Protein AF-A0A7J9FKF0-F1 (afdb_monomer)

Sequence (179 aa):
RSLRDLILVHPDTKKKVDIFALSIYGLVIFPKALGYVDEAVTDLFDRLDKRITPVPAILAETFRSLSACRSSGEGRFIGCVQLLLVWFHSHFWKVDKVSYQVFSKNYSLLKELAATPRCDGVTVEKWMAILQNLKDEDVEWRAPWVVPNEILYRCGDFDWVPLLGIWGAVGYAPLLVLK

InterPro domains:
  IPR056647 Domain of unknown function DUF7745 [PF24924] (13-178)

Secondary structure (DSSP, 8-state):
--HHHHHHH-S-HHHHHHHHHHHHIIIIIS--BTTB--HHHHHHHHHHHTT--SHHHHHHHHHHHHHHHHHHSS----S-HHHHHHHHHHHHS---TT----SBTTB-HHHHHHHS--STT--HHHHHHHHHT--GGG---S-TT---------BTTBSSEEEE-SS-EEEE-GGGT--

pLDDT: mean 80.52, std 12.04, range [43.59, 94.12]

Organism: NCBI:txid34281

Foldseek 3Di:
DDLVVVLVPDPDPVVSVLSVVLCCQQVAFQDDDHPDRDVLSVVVSVCVVVVDDCVLQSVFLQVVQVVVCVVVVDDDRGGHPVVVLLQCCQFQPCDPLPDQAQDDPVDDSVVVCVVPPRVPPQDPVNVVVCVVPDDPVSTLLDRSNDDDDDDDQADVPGRWDWRDHSVGIDTDRVVVSVD

Mean predicted aligned error: 8.4 Å

Solvent-accessible surface area (backbone atoms only — not comparable to full-atom values): 10740 Å² total; per-residue (Å²): 132,57,71,67,58,62,42,68,70,47,90,52,69,66,59,29,51,51,54,52,49,50,45,44,45,12,61,45,53,54,38,79,48,94,96,40,67,53,70,61,50,53,54,53,52,61,40,40,80,73,70,49,75,61,62,50,28,53,51,18,39,44,51,51,25,51,50,47,30,65,74,58,76,62,70,74,79,50,45,31,63,67,60,51,50,54,48,49,50,64,29,56,48,87,65,73,87,85,68,68,62,54,84,41,99,90,52,53,70,70,57,50,59,71,67,42,84,63,72,86,80,64,49,72,68,56,50,50,53,50,65,72,70,61,51,74,91,55,44,48,65,52,61,83,44,61,78,86,70,95,73,87,45,54,45,91,94,37,69,36,37,82,24,61,24,83,92,48,70,35,78,41,53,47,66,77,42,73,106

Radius of gyration: 18.47 Å; Cα contacts (8 Å, |Δi|>4): 161; chains: 1; bounding box: 53×39×47 Å

Structure (mmCIF, N/CA/C/O backbone):
data_AF-A0A7J9FKF0-F1
#
_entry.id   AF-A0A7J9FKF0-F1
#
loop_
_atom_site.group_PDB
_atom_site.id
_atom_site.type_symbol
_atom_site.label_atom_id
_atom_site.label_alt_id
_atom_site.label_comp_id
_atom_site.label_asym_id
_atom_site.label_entity_id
_atom_site.label_seq_id
_atom_site.pdbx_PDB_ins_code
_atom_site.Cartn_x
_atom_site.Cartn_y
_atom_site.Cartn_z
_atom_site.occupancy
_atom_site.B_iso_or_equiv
_atom_site.auth_seq_id
_atom_site.auth_comp_id
_atom_site.auth_asym_id
_atom_site.auth_atom_id
_atom_site.pdbx_PDB_model_num
ATOM 1 N N . ARG A 1 1 ? 27.420 -4.214 -5.645 1.00 57.72 1 ARG A N 1
ATOM 2 C CA . ARG A 1 1 ? 27.161 -3.218 -6.716 1.00 57.72 1 ARG A CA 1
ATOM 3 C C . ARG A 1 1 ? 25.832 -2.558 -6.387 1.00 57.72 1 ARG A C 1
ATOM 5 O O . ARG A 1 1 ? 24.907 -3.305 -6.092 1.00 57.72 1 ARG A O 1
ATOM 12 N N . SER A 1 2 ? 25.736 -1.230 -6.315 1.00 74.19 2 SER A N 1
ATOM 13 C CA . SER A 1 2 ? 24.468 -0.601 -5.925 1.00 74.19 2 SER A CA 1
ATOM 14 C C . SER A 1 2 ? 23.470 -0.645 -7.090 1.00 74.19 2 SER A C 1
ATOM 16 O O . SER A 1 2 ? 23.873 -0.625 -8.254 1.00 74.19 2 SER A O 1
ATOM 18 N N . LEU A 1 3 ? 22.166 -0.699 -6.795 1.00 72.00 3 LEU A N 1
ATOM 19 C CA . LEU A 1 3 ? 21.098 -0.617 -7.803 1.00 72.00 3 LEU A CA 1
ATOM 20 C C . LEU A 1 3 ? 21.254 0.639 -8.682 1.00 72.00 3 LEU A C 1
ATOM 22 O O . LEU A 1 3 ? 21.038 0.606 -9.891 1.00 72.00 3 LEU A O 1
ATOM 26 N N . ARG A 1 4 ? 21.715 1.735 -8.069 1.00 76.00 4 ARG A N 1
ATOM 27 C CA . ARG A 1 4 ? 22.039 2.993 -8.744 1.00 76.00 4 ARG A CA 1
ATOM 28 C C . ARG A 1 4 ? 23.094 2.801 -9.836 1.00 76.00 4 ARG A C 1
ATOM 30 O O . ARG A 1 4 ? 22.915 3.323 -10.931 1.00 76.00 4 ARG A O 1
ATOM 37 N N . ASP A 1 5 ? 24.146 2.028 -9.571 1.00 78.38 5 ASP A N 1
ATOM 38 C CA . ASP A 1 5 ? 25.211 1.775 -10.552 1.00 78.38 5 ASP A CA 1
ATOM 39 C C . ASP A 1 5 ? 24.697 0.939 -11.732 1.00 78.38 5 ASP A C 1
ATOM 41 O O . ASP A 1 5 ? 25.044 1.206 -12.879 1.00 78.38 5 ASP A O 1
ATOM 45 N N . LEU A 1 6 ? 23.830 -0.044 -11.463 1.00 73.19 6 LEU A N 1
ATOM 46 C CA . LEU A 1 6 ? 23.198 -0.880 -12.491 1.00 73.19 6 LEU A CA 1
ATOM 47 C C . LEU A 1 6 ? 22.285 -0.067 -13.420 1.00 73.19 6 LEU A C 1
ATOM 49 O O . LEU A 1 6 ? 22.326 -0.254 -14.634 1.00 73.19 6 LEU A O 1
ATOM 53 N N . ILE A 1 7 ? 21.509 0.868 -12.864 1.00 80.81 7 ILE A N 1
ATOM 54 C CA . ILE A 1 7 ? 20.628 1.749 -13.643 1.00 80.81 7 ILE A CA 1
ATOM 55 C C . ILE A 1 7 ? 21.453 2.740 -14.475 1.00 80.81 7 ILE A C 1
ATOM 57 O O . ILE A 1 7 ? 21.182 2.939 -15.658 1.00 80.81 7 ILE A O 1
ATOM 61 N N . LEU A 1 8 ? 22.484 3.361 -13.895 1.00 80.50 8 LEU A N 1
ATOM 62 C CA . LEU A 1 8 ? 23.257 4.398 -14.587 1.00 80.50 8 LEU A CA 1
ATOM 63 C C . LEU A 1 8 ? 24.042 3.864 -15.792 1.00 80.50 8 LEU A C 1
ATOM 65 O O . LEU A 1 8 ? 24.133 4.568 -16.800 1.00 80.50 8 LEU A O 1
ATOM 69 N N . VAL A 1 9 ? 24.547 2.630 -15.707 1.00 83.31 9 VAL A N 1
ATOM 70 C CA . VAL A 1 9 ? 25.374 1.984 -16.743 1.00 83.31 9 VAL A CA 1
ATOM 71 C C . VAL A 1 9 ? 24.557 1.501 -17.950 1.00 83.31 9 VAL A C 1
ATOM 73 O O . VAL A 1 9 ? 25.125 1.237 -19.008 1.00 83.31 9 VAL A O 1
ATOM 76 N N . HIS A 1 10 ? 23.227 1.418 -17.846 1.00 83.50 10 HIS A N 1
ATOM 77 C CA . HIS A 1 10 ? 22.398 0.966 -18.963 1.00 83.50 10 HIS A CA 1
ATOM 78 C 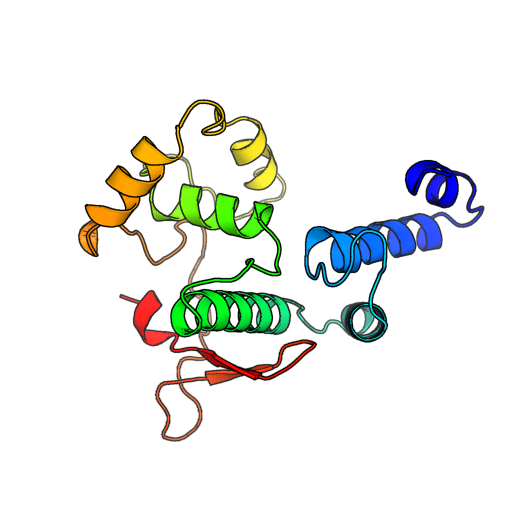C . HIS A 1 10 ? 22.476 1.961 -20.154 1.00 83.50 10 HIS A C 1
ATOM 80 O O . HIS A 1 10 ? 22.406 3.167 -19.940 1.00 83.50 10 HIS A O 1
ATOM 86 N N . PRO A 1 11 ? 22.626 1.534 -21.419 1.00 86.88 11 PRO A N 1
ATOM 87 C CA . PRO A 1 11 ? 22.724 2.476 -22.546 1.00 86.88 11 PRO A CA 1
ATOM 88 C C . PRO A 1 11 ? 21.369 3.090 -22.945 1.00 86.88 11 PRO A C 1
ATOM 90 O O . PRO A 1 11 ? 21.307 4.230 -23.390 1.00 86.88 11 PRO A O 1
ATOM 93 N N . ASP A 1 12 ? 20.275 2.351 -22.755 1.00 92.19 12 ASP A N 1
ATOM 94 C CA . ASP A 1 12 ? 18.908 2.766 -23.107 1.00 92.19 12 ASP A CA 1
ATOM 95 C C . ASP A 1 12 ? 18.210 3.469 -21.933 1.00 92.19 12 ASP A C 1
ATOM 97 O O . ASP A 1 12 ? 18.023 2.864 -20.874 1.00 92.19 12 ASP A O 1
ATOM 101 N N . THR A 1 13 ? 17.807 4.726 -22.138 1.00 89.75 13 THR A N 1
ATOM 102 C CA . THR A 1 13 ? 17.106 5.570 -21.158 1.00 89.75 13 THR A CA 1
ATOM 103 C C . THR A 1 13 ? 15.744 5.016 -20.744 1.00 89.75 13 THR A C 1
ATOM 105 O O . THR A 1 13 ? 15.396 5.126 -19.571 1.00 89.75 13 THR A O 1
ATOM 108 N N . LYS A 1 14 ? 14.980 4.397 -21.653 1.00 88.69 14 LYS A N 1
ATOM 109 C CA . LYS A 1 14 ? 13.677 3.805 -21.316 1.00 88.69 14 LYS A CA 1
ATOM 110 C C . LYS A 1 14 ? 13.870 2.656 -20.333 1.00 88.69 14 LYS A C 1
ATOM 112 O O . LYS A 1 14 ? 13.291 2.662 -19.253 1.00 88.69 14 LYS A O 1
ATOM 117 N N . LYS A 1 15 ? 14.800 1.751 -20.638 1.00 88.31 15 LYS A N 1
ATOM 118 C CA . LYS A 1 15 ? 15.135 0.628 -19.751 1.00 88.31 15 LYS A CA 1
ATOM 119 C C . LYS A 1 15 ? 15.649 1.083 -18.382 1.00 88.31 15 LYS A C 1
ATOM 121 O O . LYS A 1 15 ? 15.393 0.403 -17.394 1.00 88.31 15 LYS A O 1
ATOM 126 N N . LYS A 1 16 ? 16.315 2.243 -18.277 1.00 89.06 16 LYS A N 1
ATOM 127 C CA . LYS A 1 16 ? 16.659 2.830 -16.963 1.00 89.06 16 LYS A CA 1
ATOM 128 C C . LYS A 1 16 ? 15.422 3.133 -16.134 1.00 89.06 16 LYS A C 1
ATOM 130 O O . LYS A 1 16 ? 15.398 2.814 -14.948 1.00 89.06 16 LYS A O 1
ATOM 135 N N . VAL A 1 17 ? 14.431 3.771 -16.755 1.00 88.81 17 VAL A N 1
ATOM 136 C CA . VAL A 1 17 ? 13.169 4.131 -16.105 1.00 88.81 17 VAL A CA 1
ATOM 137 C C . VAL A 1 17 ? 12.412 2.870 -15.704 1.00 88.81 17 VAL A C 1
ATOM 139 O O . VAL A 1 17 ? 11.978 2.787 -14.560 1.00 88.81 17 VAL A O 1
ATOM 142 N N . ASP A 1 18 ? 12.347 1.871 -16.584 1.00 90.12 18 ASP A N 1
ATOM 143 C CA . ASP A 1 18 ? 11.644 0.613 -16.316 1.00 90.12 18 ASP A CA 1
ATOM 144 C C . ASP A 1 18 ? 12.292 -0.156 -15.154 1.00 90.12 18 ASP A C 1
ATOM 146 O O . ASP A 1 18 ? 11.607 -0.550 -14.215 1.00 90.12 18 ASP A O 1
ATOM 150 N N . ILE A 1 19 ? 13.625 -0.294 -15.143 1.00 90.19 19 ILE A N 1
ATOM 151 C CA . ILE A 1 19 ? 14.358 -0.943 -14.040 1.00 90.19 19 ILE A CA 1
ATOM 152 C C . ILE A 1 19 ? 14.163 -0.171 -12.731 1.00 90.19 19 ILE A C 1
ATOM 154 O O . ILE A 1 19 ? 13.966 -0.776 -11.674 1.00 90.19 19 ILE A O 1
ATOM 158 N N . PHE A 1 20 ? 14.214 1.162 -12.778 1.00 90.62 20 PHE A N 1
ATOM 159 C CA . PHE A 1 20 ? 13.983 1.995 -11.601 1.00 90.62 20 PHE A CA 1
ATOM 160 C C . PHE A 1 20 ? 12.558 1.823 -11.061 1.00 90.62 20 PHE A C 1
ATOM 162 O O . PHE A 1 20 ? 12.379 1.604 -9.864 1.00 90.62 20 PHE A O 1
ATOM 169 N N . ALA A 1 21 ? 11.552 1.856 -11.934 1.00 91.56 21 ALA A N 1
ATOM 170 C CA . ALA A 1 21 ? 10.158 1.674 -11.561 1.00 91.56 21 ALA A CA 1
ATOM 171 C C . ALA A 1 21 ? 9.902 0.262 -11.011 1.00 91.56 21 ALA A C 1
ATOM 173 O O . ALA A 1 21 ? 9.338 0.135 -9.926 1.00 91.56 21 ALA A O 1
ATOM 174 N N . LEU A 1 22 ? 10.397 -0.786 -11.677 1.00 92.50 22 LEU A N 1
ATOM 175 C CA . LEU A 1 22 ? 10.318 -2.167 -11.194 1.00 92.50 22 LEU A CA 1
ATOM 176 C C . LEU A 1 22 ? 10.967 -2.318 -9.812 1.00 92.50 22 LEU A C 1
ATOM 178 O O . LEU A 1 22 ? 10.436 -3.013 -8.949 1.00 92.50 22 LEU A O 1
ATOM 182 N N . SER A 1 23 ? 12.074 -1.617 -9.562 1.00 90.75 23 SER A N 1
ATOM 183 C CA . SER A 1 23 ? 12.724 -1.615 -8.249 1.00 90.75 23 SER A CA 1
ATOM 184 C C . SER A 1 23 ? 11.857 -0.964 -7.171 1.00 90.75 23 SER A C 1
ATOM 186 O O . SER A 1 23 ? 11.805 -1.468 -6.053 1.00 90.75 23 SER A O 1
ATOM 188 N N . ILE A 1 24 ? 11.141 0.121 -7.488 1.00 90.62 24 ILE A N 1
ATOM 189 C CA . ILE A 1 24 ? 10.159 0.712 -6.566 1.00 90.62 24 ILE A CA 1
ATOM 190 C C . ILE A 1 24 ? 9.040 -0.298 -6.287 1.00 90.62 24 ILE A C 1
ATOM 192 O O . ILE A 1 24 ? 8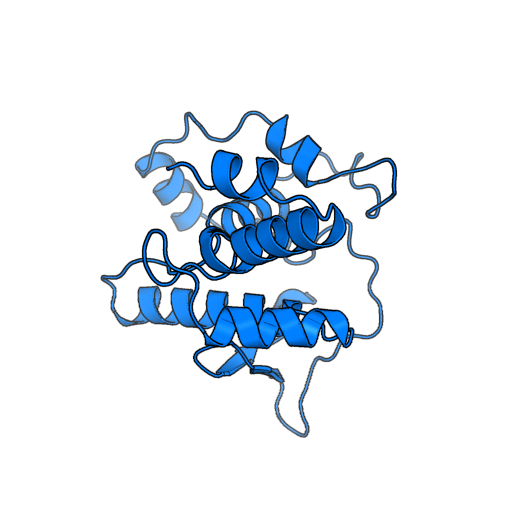.719 -0.548 -5.124 1.00 90.62 24 ILE A O 1
ATOM 196 N N . TYR A 1 25 ? 8.479 -0.923 -7.324 1.00 91.62 25 TYR A N 1
ATOM 197 C CA . TYR A 1 25 ? 7.406 -1.901 -7.151 1.00 91.62 25 TYR A CA 1
ATOM 198 C C . TYR A 1 25 ? 7.844 -3.114 -6.325 1.00 91.62 25 TYR A C 1
ATOM 200 O O . TYR A 1 25 ? 7.157 -3.471 -5.375 1.00 91.62 25 TYR A O 1
ATOM 208 N N . GLY A 1 26 ? 8.992 -3.717 -6.630 1.00 91.75 26 GLY A N 1
ATOM 209 C CA . GLY A 1 26 ? 9.455 -4.940 -5.971 1.00 91.75 26 GLY A CA 1
ATOM 210 C C . GLY A 1 26 ? 10.090 -4.740 -4.603 1.00 91.75 26 GLY A C 1
ATOM 211 O O . GLY A 1 26 ? 9.927 -5.586 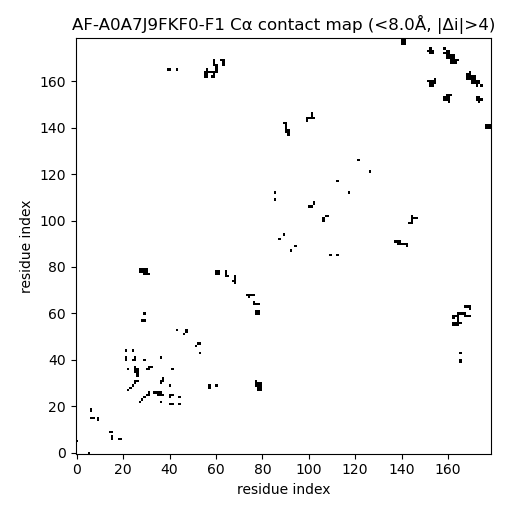-3.731 1.00 91.75 26 GLY A O 1
ATOM 212 N N . LEU A 1 27 ? 10.814 -3.639 -4.389 1.00 90.44 27 LEU A N 1
ATOM 213 C CA . LEU A 1 27 ? 11.579 -3.446 -3.153 1.00 90.44 27 LEU A CA 1
ATOM 214 C C . LEU A 1 27 ? 10.879 -2.527 -2.150 1.00 90.44 27 LEU A C 1
ATOM 216 O O . LEU A 1 27 ? 11.183 -2.601 -0.961 1.00 90.44 27 LEU A O 1
ATOM 220 N N . VAL A 1 28 ? 9.979 -1.651 -2.609 1.00 88.94 28 VAL A N 1
ATOM 221 C CA . VAL A 1 28 ? 9.316 -0.652 -1.755 1.00 88.94 28 VAL A CA 1
ATOM 222 C C . VAL A 1 28 ? 7.822 -0.927 -1.618 1.00 88.94 28 VAL A C 1
ATOM 224 O O . VAL A 1 28 ? 7.313 -0.900 -0.501 1.00 88.94 28 VAL A O 1
ATOM 227 N N . ILE A 1 29 ? 7.116 -1.189 -2.724 1.00 90.56 29 ILE A N 1
ATOM 228 C CA . ILE A 1 29 ? 5.652 -1.354 -2.712 1.00 90.56 29 ILE A CA 1
ATOM 229 C C . ILE A 1 29 ? 5.247 -2.774 -2.297 1.00 90.56 29 ILE A C 1
ATOM 231 O O . ILE A 1 29 ? 4.413 -2.934 -1.409 1.00 90.56 29 ILE A O 1
ATOM 235 N N . PHE A 1 30 ? 5.875 -3.789 -2.894 1.00 91.12 30 PHE A N 1
ATOM 236 C CA . PHE A 1 30 ? 5.618 -5.212 -2.659 1.00 91.12 30 PHE A CA 1
ATOM 237 C C . PHE A 1 30 ? 6.871 -5.942 -2.146 1.00 91.12 30 PHE A C 1
ATOM 239 O O . PHE A 1 30 ? 7.338 -6.892 -2.779 1.00 91.12 30 PHE A O 1
ATOM 246 N N . PRO A 1 31 ? 7.453 -5.514 -1.011 1.00 88.38 31 PRO A N 1
ATOM 247 C CA . PRO A 1 31 ? 8.645 -6.156 -0.481 1.00 88.38 31 PRO A CA 1
ATOM 248 C C . PRO A 1 31 ? 8.311 -7.580 -0.026 1.00 88.38 31 PRO A C 1
ATOM 250 O O . PRO A 1 31 ? 7.458 -7.764 0.833 1.00 88.38 31 PRO A O 1
ATOM 253 N N . LYS A 1 32 ? 9.004 -8.589 -0.564 1.00 86.62 32 LYS A N 1
ATOM 254 C CA . LYS A 1 32 ? 8.851 -9.994 -0.133 1.00 86.62 32 LYS A CA 1
ATOM 255 C C . LYS A 1 32 ? 10.107 -10.550 0.524 1.00 86.62 32 LYS A C 1
ATOM 257 O O . LYS A 1 32 ? 10.041 -11.163 1.585 1.00 86.62 32 LYS A O 1
ATOM 262 N N . ALA A 1 33 ? 11.257 -10.315 -0.097 1.00 84.38 33 ALA A N 1
ATOM 263 C CA . ALA A 1 33 ? 12.563 -10.691 0.422 1.00 84.38 33 ALA A CA 1
ATOM 264 C C . ALA A 1 33 ? 13.547 -9.542 0.203 1.00 84.38 33 ALA A C 1
ATOM 266 O O . ALA A 1 33 ? 13.504 -8.849 -0.815 1.00 84.38 33 ALA A O 1
ATOM 267 N N . LEU A 1 34 ? 14.432 -9.323 1.175 1.00 81.62 34 LEU A N 1
ATOM 268 C CA . LEU A 1 34 ? 15.352 -8.192 1.154 1.00 81.62 34 LEU A CA 1
ATOM 269 C C . LEU A 1 34 ? 16.255 -8.249 -0.085 1.00 81.62 34 LEU A C 1
ATOM 271 O O . LEU A 1 34 ? 17.036 -9.182 -0.242 1.00 81.62 34 LEU A O 1
ATOM 275 N N . GLY A 1 35 ? 16.167 -7.224 -0.932 1.00 83.50 35 GLY A N 1
ATOM 276 C CA . GLY A 1 35 ? 17.009 -7.092 -2.122 1.00 83.50 35 GLY A CA 1
ATOM 277 C C . GLY A 1 35 ? 16.591 -7.951 -3.318 1.00 83.50 35 GLY A C 1
ATOM 278 O O . GLY A 1 35 ? 17.316 -7.955 -4.310 1.00 83.50 35 GLY A O 1
ATOM 279 N N . TYR A 1 36 ? 15.442 -8.631 -3.259 1.00 87.31 36 TYR A N 1
ATOM 280 C CA . TYR A 1 36 ? 14.919 -9.441 -4.360 1.00 87.31 36 TYR A CA 1
ATOM 281 C C . TYR A 1 36 ? 13.571 -8.908 -4.843 1.00 87.31 36 TYR A C 1
ATOM 283 O O . TYR A 1 36 ? 12.713 -8.535 -4.045 1.00 87.31 36 TYR A O 1
ATOM 291 N N . VAL A 1 37 ? 13.385 -8.913 -6.163 1.00 90.75 37 VAL A N 1
ATOM 292 C CA . VAL A 1 37 ? 12.097 -8.643 -6.810 1.00 90.75 37 VAL A CA 1
ATOM 293 C C . VAL A 1 37 ? 11.457 -9.988 -7.143 1.00 90.75 37 VAL A C 1
ATOM 295 O O . VAL A 1 37 ? 12.061 -10.799 -7.842 1.00 90.75 37 VAL A O 1
ATOM 298 N N . ASP A 1 38 ? 10.266 -10.238 -6.602 1.00 91.81 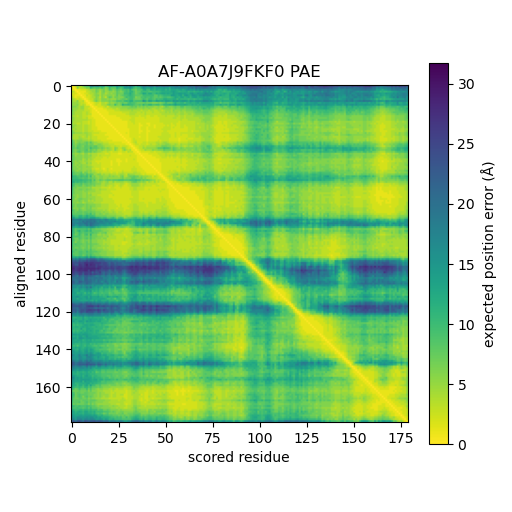38 ASP A N 1
ATOM 299 C CA . ASP A 1 38 ? 9.512 -11.474 -6.835 1.00 91.81 38 ASP A CA 1
ATOM 300 C C . ASP A 1 38 ? 8.991 -11.530 -8.279 1.00 91.81 38 ASP A C 1
ATOM 302 O O . ASP A 1 38 ? 8.594 -10.508 -8.842 1.00 91.81 38 ASP A O 1
ATOM 306 N N . GLU A 1 39 ? 8.949 -12.724 -8.871 1.00 92.69 39 GLU A N 1
ATOM 307 C CA . GLU A 1 39 ? 8.472 -12.921 -10.247 1.00 92.69 39 GLU A CA 1
ATOM 308 C C . GLU A 1 39 ? 7.052 -12.379 -10.446 1.00 92.69 39 GLU A C 1
ATOM 310 O O . GLU A 1 39 ? 6.774 -11.719 -11.446 1.00 92.69 39 GLU A O 1
ATOM 315 N N . ALA A 1 40 ? 6.177 -12.555 -9.454 1.00 92.94 40 ALA A N 1
ATOM 316 C CA . ALA A 1 40 ? 4.807 -12.069 -9.531 1.00 92.94 40 ALA A CA 1
ATOM 317 C C . ALA A 1 40 ? 4.716 -10.526 -9.510 1.00 92.94 40 ALA A C 1
ATOM 319 O O . ALA A 1 40 ? 3.758 -9.957 -10.031 1.00 92.94 40 ALA A O 1
ATOM 320 N N . VAL A 1 41 ? 5.724 -9.826 -8.968 1.00 93.00 41 VAL A N 1
ATOM 321 C CA . VAL A 1 41 ? 5.821 -8.361 -9.087 1.00 93.00 41 VAL A CA 1
ATOM 322 C C . VAL A 1 41 ? 6.256 -7.959 -10.494 1.00 93.00 41 VAL A C 1
ATOM 324 O O . VAL A 1 41 ? 5.749 -6.972 -11.022 1.00 93.00 41 VAL A O 1
ATOM 327 N N . THR A 1 42 ? 7.153 -8.723 -11.118 1.00 92.88 42 THR A N 1
ATOM 328 C CA . THR A 1 42 ? 7.539 -8.509 -12.520 1.00 92.88 42 THR A CA 1
ATOM 329 C C . THR A 1 42 ? 6.350 -8.723 -13.464 1.00 92.88 42 THR A C 1
ATOM 331 O O . THR A 1 42 ? 6.143 -7.901 -14.354 1.00 92.88 42 THR A O 1
ATOM 334 N N . ASP A 1 43 ? 5.523 -9.752 -13.237 1.00 92.81 43 ASP A N 1
ATOM 335 C CA . ASP A 1 43 ? 4.269 -9.960 -13.985 1.00 92.81 43 ASP A CA 1
ATOM 336 C C . ASP A 1 43 ? 3.289 -8.794 -13.795 1.00 92.81 43 ASP A C 1
ATOM 338 O O . ASP A 1 43 ? 2.773 -8.236 -14.766 1.00 92.81 43 ASP A O 1
ATOM 342 N N . LEU A 1 44 ? 3.075 -8.363 -12.544 1.00 91.19 44 LEU A N 1
ATOM 343 C CA . LEU A 1 44 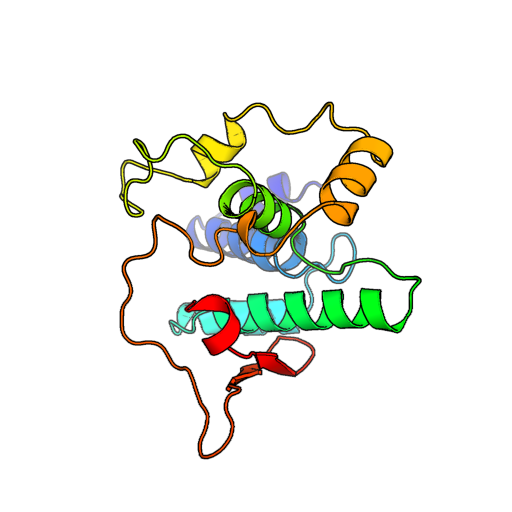? 2.246 -7.191 -12.272 1.00 91.19 44 LEU A CA 1
ATOM 344 C C . LEU A 1 44 ? 2.784 -5.958 -13.006 1.00 91.19 44 LEU A C 1
ATOM 346 O O . LEU A 1 44 ? 1.992 -5.207 -13.568 1.00 91.19 44 LEU A O 1
ATOM 350 N N . PHE A 1 45 ? 4.102 -5.757 -13.019 1.00 91.69 45 PHE A N 1
ATOM 351 C CA . PHE A 1 45 ? 4.742 -4.631 -13.688 1.00 91.69 45 PHE A CA 1
ATOM 352 C C . PHE A 1 45 ? 4.513 -4.650 -15.207 1.00 91.69 45 PHE A C 1
ATOM 354 O O . PHE A 1 45 ? 4.095 -3.634 -15.755 1.00 91.69 45 PHE A O 1
ATOM 361 N N . ASP A 1 46 ? 4.670 -5.798 -15.877 1.00 90.81 46 ASP A N 1
ATOM 362 C CA . ASP A 1 46 ? 4.339 -5.955 -17.309 1.00 90.81 46 ASP A CA 1
ATOM 363 C C . ASP A 1 46 ? 2.863 -5.624 -17.601 1.00 90.81 46 ASP A C 1
ATOM 365 O O . ASP A 1 46 ? 2.502 -5.034 -18.622 1.00 90.81 46 ASP A O 1
ATOM 369 N N . ARG A 1 47 ? 1.975 -5.949 -16.659 1.00 89.12 47 ARG A N 1
ATOM 370 C CA . ARG A 1 47 ? 0.549 -5.620 -16.750 1.00 89.12 47 ARG A CA 1
ATOM 371 C C . ARG A 1 47 ? 0.253 -4.126 -16.588 1.00 89.12 47 ARG A C 1
ATOM 373 O O . ARG A 1 47 ? -0.778 -3.673 -17.093 1.00 89.12 47 ARG A O 1
ATOM 380 N N . LEU A 1 48 ? 1.124 -3.347 -15.946 1.00 86.94 48 LEU A N 1
ATOM 381 C CA . LEU A 1 48 ? 0.953 -1.891 -15.831 1.00 86.94 48 LEU A CA 1
ATOM 382 C C . LEU A 1 48 ? 1.081 -1.192 -17.186 1.00 86.94 48 LEU A C 1
ATOM 384 O O . LEU A 1 48 ? 0.319 -0.262 -17.458 1.00 86.94 48 LEU A O 1
ATOM 388 N N . ASP A 1 49 ? 1.945 -1.691 -18.073 1.00 81.94 49 ASP A N 1
ATOM 389 C CA . ASP A 1 49 ? 2.043 -1.204 -19.457 1.00 81.94 49 ASP A CA 1
ATOM 390 C C . ASP A 1 49 ? 0.723 -1.395 -20.223 1.00 81.94 49 ASP A C 1
ATOM 392 O O . ASP A 1 49 ? 0.380 -0.622 -21.121 1.00 81.94 49 ASP A O 1
ATOM 396 N N . LYS A 1 50 ? -0.090 -2.372 -19.800 1.00 87.31 50 LYS A N 1
ATOM 397 C CA . LYS A 1 50 ? -1.438 -2.648 -20.320 1.00 87.31 50 LYS A CA 1
ATOM 398 C C . LYS A 1 50 ? -2.527 -1.817 -19.625 1.00 87.31 50 LYS A C 1
ATOM 400 O O . LYS A 1 50 ? -3.710 -2.125 -19.755 1.00 87.31 50 LYS A O 1
ATOM 405 N N . ARG A 1 51 ? -2.146 -0.750 -18.909 1.00 84.25 51 ARG A N 1
ATOM 406 C CA . ARG A 1 51 ? -3.027 0.177 -18.168 1.00 84.25 51 ARG A CA 1
ATOM 407 C C . ARG A 1 51 ? -3.837 -0.477 -17.044 1.00 84.25 51 ARG A C 1
ATOM 409 O O . ARG A 1 51 ? -4.875 0.052 -16.646 1.00 84.25 51 ARG A O 1
ATOM 416 N N . ILE A 1 52 ? -3.372 -1.604 -16.510 1.00 85.50 52 ILE A N 1
ATOM 417 C CA . ILE A 1 52 ? -3.971 -2.204 -15.315 1.00 85.50 52 ILE A CA 1
ATOM 418 C C . ILE A 1 52 ? -3.535 -1.388 -14.098 1.00 85.50 52 ILE A C 1
ATOM 420 O O . ILE A 1 52 ? -2.359 -1.076 -13.933 1.00 85.50 52 ILE A O 1
ATOM 424 N N . THR A 1 53 ? -4.485 -1.019 -13.241 1.00 88.06 53 THR A N 1
ATOM 425 C CA . THR A 1 53 ? -4.174 -0.281 -12.014 1.00 88.06 53 THR A CA 1
ATOM 426 C C . THR A 1 53 ? -3.552 -1.212 -10.961 1.00 88.06 53 THR A C 1
ATOM 428 O O . THR A 1 53 ? -4.105 -2.282 -10.699 1.00 88.06 53 THR A O 1
ATOM 431 N N . PRO A 1 54 ? -2.438 -0.827 -10.309 1.00 89.19 54 PRO A N 1
ATOM 432 C CA . PRO A 1 54 ? -1.854 -1.604 -9.215 1.00 89.19 54 PRO A CA 1
ATOM 433 C C . PRO A 1 54 ? -2.629 -1.441 -7.903 1.00 89.19 54 PRO A C 1
ATOM 435 O O . PRO A 1 54 ? -2.393 -2.191 -6.959 1.00 89.19 54 PRO A O 1
ATOM 438 N N . VAL A 1 55 ? -3.539 -0.463 -7.816 1.00 89.00 55 VAL A N 1
ATOM 439 C CA . VAL A 1 55 ? -4.211 -0.076 -6.565 1.00 89.00 55 VAL A CA 1
ATOM 440 C C . VAL A 1 55 ? -4.915 -1.255 -5.878 1.00 89.00 55 VAL A C 1
ATOM 442 O O . VAL A 1 55 ? -4.651 -1.458 -4.692 1.00 89.00 55 VAL A O 1
ATOM 445 N N . PRO A 1 56 ? -5.732 -2.083 -6.565 1.00 90.44 56 PRO A N 1
ATOM 446 C CA . PRO A 1 56 ? -6.366 -3.241 -5.935 1.00 90.44 56 PRO A CA 1
ATOM 447 C C . PRO A 1 56 ? -5.351 -4.232 -5.362 1.00 90.44 56 PRO A C 1
ATOM 449 O O . PRO A 1 56 ? -5.580 -4.772 -4.285 1.00 90.44 56 PRO A O 1
ATOM 452 N N . ALA A 1 57 ? -4.212 -4.423 -6.037 1.00 93.06 57 ALA A N 1
ATOM 453 C CA . ALA A 1 57 ? -3.178 -5.343 -5.584 1.00 93.06 57 ALA A CA 1
ATOM 454 C C . ALA A 1 57 ? -2.428 -4.814 -4.354 1.00 93.06 57 ALA A C 1
ATOM 456 O O . ALA A 1 57 ? -2.174 -5.576 -3.422 1.00 93.06 57 ALA A O 1
ATOM 457 N N . ILE A 1 58 ? -2.125 -3.509 -4.322 1.00 91.69 58 ILE A N 1
ATOM 458 C CA . ILE A 1 58 ? -1.505 -2.844 -3.164 1.00 91.69 58 ILE A CA 1
ATOM 459 C C . ILE A 1 58 ? -2.424 -2.947 -1.943 1.00 91.69 58 ILE A C 1
ATOM 461 O O . ILE A 1 58 ? -1.978 -3.328 -0.858 1.00 91.69 58 ILE A O 1
ATOM 465 N N . LEU A 1 59 ? -3.711 -2.632 -2.117 1.00 90.94 59 LEU A N 1
ATOM 466 C CA . LEU A 1 59 ? -4.705 -2.713 -1.047 1.00 90.94 59 LEU A CA 1
ATOM 467 C C . LEU A 1 59 ? -4.887 -4.149 -0.556 1.00 90.94 59 LEU A C 1
ATOM 469 O O . LEU A 1 59 ? -4.874 -4.385 0.652 1.00 90.94 59 LEU A O 1
ATOM 473 N N . ALA A 1 60 ? -5.002 -5.106 -1.481 1.00 93.88 60 ALA A N 1
ATOM 474 C CA . ALA A 1 60 ? -5.154 -6.510 -1.135 1.00 93.88 60 ALA A CA 1
ATOM 475 C C . ALA A 1 60 ? -3.985 -7.007 -0.280 1.00 93.88 60 ALA A C 1
ATOM 477 O O . ALA A 1 60 ? -4.195 -7.616 0.768 1.00 93.88 60 ALA A O 1
ATOM 478 N N . GLU A 1 61 ? -2.756 -6.700 -0.695 1.00 92.69 61 GLU A N 1
ATOM 479 C CA . GLU A 1 61 ? -1.567 -7.141 0.022 1.00 92.69 61 GLU A CA 1
ATOM 480 C C . GLU A 1 61 ? -1.428 -6.469 1.393 1.00 92.69 61 GLU A C 1
ATOM 482 O O . GLU A 1 61 ? -1.140 -7.134 2.389 1.00 92.69 61 GLU A O 1
ATOM 487 N N . THR A 1 62 ? -1.748 -5.176 1.472 1.00 90.81 62 THR A N 1
ATOM 488 C CA . THR A 1 62 ? -1.755 -4.426 2.734 1.00 90.81 62 THR A CA 1
ATOM 489 C C . THR A 1 62 ? -2.743 -5.030 3.734 1.00 90.81 62 THR A C 1
ATOM 491 O O . THR A 1 62 ? -2.367 -5.333 4.867 1.00 90.81 62 THR A O 1
ATOM 494 N N . PHE A 1 63 ? -3.997 -5.264 3.332 1.00 90.06 63 PHE A N 1
ATOM 495 C CA . PHE A 1 63 ? -5.006 -5.839 4.227 1.00 90.06 63 PHE A CA 1
ATOM 496 C C . PHE A 1 63 ? -4.692 -7.276 4.618 1.00 90.06 63 PHE A C 1
ATOM 498 O O . PHE A 1 63 ? -4.873 -7.644 5.778 1.00 90.06 63 PHE A O 1
ATOM 505 N N . ARG A 1 64 ? -4.183 -8.083 3.683 1.00 91.00 64 ARG A N 1
ATOM 506 C CA . ARG A 1 64 ? -3.763 -9.455 3.966 1.00 91.00 64 ARG A CA 1
ATOM 507 C C . ARG A 1 64 ? -2.646 -9.474 5.006 1.00 91.00 64 ARG A C 1
ATOM 509 O O . ARG A 1 64 ? -2.733 -10.232 5.972 1.00 91.00 64 ARG A O 1
ATOM 516 N N . SER A 1 65 ? -1.646 -8.603 4.862 1.00 88.88 65 SER A N 1
ATOM 517 C CA . SER A 1 65 ? -0.564 -8.501 5.837 1.00 88.88 65 SER A CA 1
ATOM 518 C C . SER A 1 65 ? -1.041 -7.986 7.197 1.00 88.88 65 SER A C 1
ATOM 520 O O . SER A 1 65 ? -0.624 -8.539 8.212 1.00 88.88 65 SER A O 1
ATOM 522 N N . LEU A 1 66 ? -1.903 -6.966 7.247 1.00 88.44 66 LEU A N 1
ATOM 523 C CA . LEU A 1 66 ? -2.457 -6.459 8.510 1.00 88.44 66 LEU A CA 1
ATOM 524 C C . LEU A 1 66 ? -3.319 -7.514 9.208 1.00 88.44 66 LEU A C 1
ATOM 526 O O . LEU A 1 66 ? -3.209 -7.704 10.419 1.00 88.44 66 LEU A O 1
ATOM 530 N N . SER A 1 67 ? -4.146 -8.234 8.447 1.00 88.50 67 SER A N 1
ATOM 531 C CA . SER A 1 67 ? -4.954 -9.328 8.980 1.00 88.50 67 SER A CA 1
ATOM 532 C C . SER A 1 67 ? -4.074 -10.441 9.535 1.00 88.50 67 SER A C 1
ATOM 534 O O . SER A 1 67 ? -4.380 -10.954 10.606 1.00 88.50 67 SER A O 1
ATOM 536 N N . ALA A 1 68 ? -2.978 -10.788 8.852 1.00 87.19 68 ALA A N 1
ATOM 537 C CA . ALA A 1 68 ? -2.020 -11.766 9.354 1.00 87.19 68 ALA A CA 1
ATOM 538 C C . ALA A 1 68 ? -1.406 -11.309 10.685 1.00 87.19 68 ALA A C 1
ATOM 540 O O . ALA A 1 68 ? -1.498 -12.051 11.657 1.00 87.19 68 ALA A O 1
ATOM 541 N N . CYS A 1 69 ? -0.892 -10.072 10.764 1.00 86.38 69 CYS A N 1
ATOM 542 C CA . CYS A 1 69 ? -0.357 -9.496 12.005 1.00 86.38 69 CYS A CA 1
ATOM 543 C C . CYS A 1 69 ? -1.370 -9.533 13.158 1.00 86.38 69 CYS A C 1
ATOM 545 O O . CYS A 1 69 ? -1.013 -9.870 14.284 1.00 86.38 69 CYS A O 1
ATOM 547 N N . ARG A 1 70 ? -2.639 -9.205 12.881 1.00 85.25 70 ARG A N 1
ATOM 548 C CA . ARG A 1 70 ? -3.713 -9.245 13.882 1.00 85.25 70 ARG A CA 1
ATOM 549 C C . ARG A 1 70 ? -4.007 -10.669 14.351 1.00 85.25 70 ARG A C 1
ATOM 551 O O . ARG A 1 70 ? -4.195 -10.885 15.540 1.00 85.25 70 ARG A O 1
ATOM 558 N N . SER A 1 71 ? -4.100 -11.619 13.422 1.00 85.75 71 SER A N 1
ATOM 559 C CA . SER A 1 71 ? -4.488 -13.001 13.719 1.00 85.75 71 SER A CA 1
ATOM 560 C C . SER A 1 71 ? -3.401 -13.786 14.444 1.00 85.75 71 SER A C 1
ATOM 562 O O . SER A 1 71 ? -3.732 -14.632 15.267 1.00 85.75 71 SER A O 1
ATOM 564 N N . SER A 1 72 ? -2.126 -13.535 14.144 1.00 80.19 72 SER A N 1
ATOM 565 C CA . SER A 1 72 ? -1.022 -14.237 14.798 1.00 80.19 72 SER A CA 1
ATOM 566 C C . SER A 1 72 ? -0.594 -13.591 16.115 1.00 80.19 72 SER A C 1
ATOM 568 O O . SER A 1 72 ? 0.065 -14.258 16.903 1.00 80.19 72 SER A O 1
ATOM 570 N N . GLY A 1 73 ? -0.906 -12.308 16.360 1.00 71.44 73 GLY A N 1
ATOM 571 C CA . GLY A 1 73 ? -0.422 -11.536 17.522 1.00 71.44 73 GLY A CA 1
ATOM 572 C C . GLY A 1 73 ? 1.099 -11.295 17.530 1.00 71.44 73 GLY A C 1
ATOM 573 O O . GLY A 1 73 ? 1.588 -10.368 18.167 1.00 71.44 73 GLY A O 1
ATOM 574 N N . GLU A 1 74 ? 1.833 -12.095 16.761 1.00 66.94 74 GLU A N 1
ATOM 575 C CA . GLU A 1 74 ? 3.265 -12.074 16.520 1.00 66.94 74 GLU A CA 1
ATOM 576 C C . GLU A 1 74 ? 3.490 -12.122 15.004 1.00 66.94 74 GLU A C 1
ATOM 578 O O . GLU A 1 74 ? 3.038 -13.039 14.320 1.00 66.94 74 GLU A O 1
ATOM 583 N N . GLY A 1 75 ? 4.151 -11.125 14.423 1.00 68.62 75 GLY A N 1
ATOM 584 C CA . GLY A 1 75 ? 4.360 -11.092 12.976 1.00 68.62 75 GLY A CA 1
ATOM 585 C C . GLY A 1 75 ? 4.891 -9.755 12.487 1.00 68.62 75 GLY A C 1
ATOM 586 O O . GLY A 1 75 ? 4.796 -8.741 13.173 1.00 68.62 75 GLY A O 1
ATOM 587 N N . ARG A 1 76 ? 5.464 -9.750 11.283 1.00 75.75 76 ARG A N 1
ATOM 588 C CA . ARG A 1 76 ? 5.946 -8.528 10.629 1.00 75.75 76 ARG A CA 1
ATOM 589 C C . ARG A 1 76 ? 4.965 -8.123 9.542 1.00 75.75 76 ARG A C 1
ATOM 591 O O . ARG A 1 76 ? 4.543 -8.969 8.759 1.00 75.75 76 ARG A O 1
ATOM 598 N N . PHE A 1 77 ? 4.645 -6.835 9.486 1.00 84.31 77 PHE A N 1
ATOM 599 C CA . PHE A 1 77 ? 3.929 -6.273 8.351 1.00 84.31 77 PHE A CA 1
ATOM 600 C C . PHE A 1 77 ? 4.814 -6.364 7.099 1.00 84.31 77 PHE A C 1
ATOM 602 O O . PHE A 1 77 ? 5.967 -5.928 7.110 1.00 84.31 77 PHE A O 1
ATOM 609 N N . ILE A 1 78 ? 4.273 -6.956 6.041 1.00 82.75 78 ILE A N 1
ATOM 610 C CA . ILE A 1 78 ? 4.882 -7.114 4.727 1.00 82.75 78 ILE A CA 1
ATOM 611 C C . ILE A 1 78 ? 4.153 -6.147 3.796 1.00 82.75 78 ILE A C 1
ATOM 613 O O . ILE A 1 78 ? 3.033 -6.397 3.362 1.00 82.75 78 ILE A O 1
ATOM 617 N N . GLY A 1 79 ? 4.778 -5.002 3.534 1.00 84.62 79 GLY A N 1
ATOM 618 C CA . GLY A 1 79 ? 4.202 -3.960 2.695 1.00 84.62 79 GLY A CA 1
ATOM 619 C C . GLY A 1 79 ? 4.977 -2.652 2.775 1.00 84.62 79 GLY A C 1
ATOM 620 O O . GLY A 1 79 ? 5.992 -2.535 3.468 1.00 84.62 79 GLY A O 1
ATOM 621 N N . CYS A 1 80 ? 4.485 -1.643 2.063 1.00 86.19 80 CYS A N 1
ATOM 622 C CA . CYS A 1 80 ? 5.123 -0.336 2.008 1.00 86.19 80 CYS A CA 1
ATOM 623 C C . CYS A 1 80 ? 4.852 0.482 3.277 1.00 86.19 80 CYS A C 1
ATOM 625 O O . CYS A 1 80 ? 3.828 1.159 3.394 1.00 86.19 80 CYS A O 1
ATOM 627 N N . VAL A 1 81 ? 5.798 0.461 4.218 1.00 80.81 81 VAL A N 1
ATOM 628 C CA . VAL A 1 81 ? 5.729 1.251 5.461 1.00 80.81 81 VAL A CA 1
ATOM 629 C C . VAL A 1 81 ? 5.562 2.745 5.168 1.00 80.81 81 VAL A C 1
ATOM 631 O O . VAL A 1 81 ? 4.862 3.437 5.898 1.00 80.81 81 VAL A O 1
ATOM 634 N N . GLN A 1 82 ? 6.147 3.247 4.078 1.00 79.06 82 GLN A N 1
ATOM 635 C CA . GLN A 1 82 ? 6.007 4.643 3.669 1.00 79.06 82 GLN A CA 1
ATOM 636 C C . GLN A 1 82 ? 4.564 4.977 3.279 1.00 79.06 82 GLN A C 1
ATOM 638 O O . GLN A 1 82 ? 4.059 6.005 3.714 1.00 79.06 82 GLN A O 1
ATOM 643 N N . LEU A 1 83 ? 3.887 4.119 2.503 1.00 82.56 83 LEU A N 1
ATOM 644 C CA . LEU A 1 83 ? 2.474 4.318 2.152 1.00 82.56 83 LEU A CA 1
ATOM 645 C C . LEU A 1 83 ? 1.573 4.221 3.382 1.00 82.56 83 LEU A C 1
ATOM 647 O O . LEU A 1 83 ? 0.635 5.001 3.514 1.00 82.56 83 LEU A O 1
ATOM 651 N N . LEU A 1 84 ? 1.884 3.305 4.299 1.00 83.00 84 LEU A N 1
ATOM 652 C CA . LEU A 1 84 ? 1.157 3.194 5.555 1.00 83.00 84 LEU A CA 1
ATOM 653 C C . LEU A 1 84 ? 1.330 4.464 6.402 1.00 83.00 84 LEU A C 1
ATOM 655 O O . LEU A 1 84 ? 0.348 5.012 6.888 1.00 83.00 84 LEU A O 1
ATOM 659 N N . LEU A 1 85 ? 2.551 4.988 6.519 1.00 78.94 85 LEU A N 1
ATOM 660 C CA . LEU A 1 85 ? 2.833 6.234 7.235 1.00 78.94 85 LEU A CA 1
ATOM 661 C C . LEU A 1 85 ? 2.142 7.447 6.591 1.00 78.94 85 LEU A C 1
ATOM 663 O O . LEU A 1 85 ? 1.574 8.270 7.304 1.00 78.94 85 LEU A O 1
ATOM 667 N N . VAL A 1 86 ? 2.166 7.542 5.255 1.00 78.50 86 VAL A N 1
ATOM 668 C CA . VAL A 1 86 ? 1.414 8.544 4.477 1.00 78.50 86 VAL A CA 1
ATOM 669 C C . VAL A 1 86 ? -0.065 8.487 4.853 1.00 78.50 86 VAL A C 1
ATOM 671 O O . VAL A 1 86 ? -0.653 9.517 5.175 1.00 78.50 86 VAL A O 1
ATOM 674 N N . TRP A 1 87 ? -0.640 7.281 4.868 1.00 81.69 87 TRP A N 1
ATOM 675 C CA . TRP A 1 87 ? -2.025 7.055 5.260 1.00 81.69 87 TRP A CA 1
ATOM 676 C C . TRP A 1 87 ? -2.274 7.520 6.704 1.00 81.69 87 TRP A C 1
ATOM 678 O O . TRP A 1 87 ? -3.119 8.388 6.909 1.00 81.69 87 TRP A O 1
ATOM 688 N N . PHE A 1 88 ? -1.473 7.065 7.678 1.00 79.44 88 PHE A N 1
ATOM 689 C CA . PHE A 1 88 ? -1.580 7.482 9.085 1.00 79.44 88 PHE A CA 1
ATOM 690 C C . PHE A 1 88 ? -1.585 9.012 9.229 1.00 79.44 88 PHE A C 1
ATOM 692 O O . PHE A 1 88 ? -2.505 9.587 9.808 1.00 79.44 88 PHE A O 1
ATOM 699 N N . HIS A 1 89 ? -0.587 9.693 8.665 1.00 75.94 89 HIS A N 1
ATOM 700 C CA . HIS A 1 89 ? -0.502 11.151 8.761 1.00 75.94 89 HIS A CA 1
ATOM 701 C C . HIS A 1 89 ? -1.735 11.839 8.195 1.00 75.94 89 HIS A C 1
ATOM 703 O O . HIS A 1 89 ? -2.246 12.783 8.787 1.00 75.94 89 HIS A O 1
ATOM 709 N N . SER A 1 90 ? -2.219 11.351 7.064 1.00 75.81 90 SER A N 1
ATOM 710 C CA . SER A 1 90 ? -3.297 12.016 6.363 1.00 75.81 90 SER A CA 1
ATOM 711 C C . SER A 1 90 ? -4.696 11.800 6.940 1.00 75.81 90 SER A C 1
ATOM 713 O O . SER A 1 90 ? -5.571 12.631 6.715 1.00 75.81 90 SER A O 1
ATOM 715 N N . HIS A 1 91 ? -4.894 10.705 7.678 1.00 78.56 91 HIS A N 1
ATOM 716 C CA . HIS A 1 91 ? -6.190 10.314 8.231 1.00 78.56 91 HIS A CA 1
ATOM 717 C C . HIS A 1 91 ? -6.315 10.615 9.737 1.00 78.56 91 HIS A C 1
ATOM 719 O O . HIS A 1 91 ? -7.425 10.858 10.204 1.00 78.56 91 HIS A O 1
ATOM 725 N N . PHE A 1 92 ? -5.208 10.643 10.496 1.00 75.81 92 PHE A N 1
ATOM 726 C CA . PHE A 1 92 ? -5.231 10.935 11.943 1.00 75.81 92 PHE A CA 1
ATOM 727 C C . PHE A 1 92 ? -4.778 12.350 12.299 1.00 75.81 92 PHE A C 1
ATOM 729 O O . PHE A 1 92 ? -5.214 12.910 13.305 1.00 75.81 92 PHE A O 1
ATOM 736 N N . TRP A 1 93 ? -3.869 12.945 11.523 1.00 69.88 93 TRP A N 1
ATOM 737 C CA . TRP A 1 93 ? -3.376 14.280 11.836 1.00 69.88 93 TRP A CA 1
ATOM 738 C C . TRP A 1 93 ? -4.277 15.303 11.153 1.00 69.88 93 TRP A C 1
ATOM 740 O O . TRP A 1 93 ? -4.224 15.473 9.935 1.00 69.88 93 TRP A O 1
ATOM 750 N N . LYS A 1 94 ? -5.111 15.996 11.940 1.00 57.66 94 LYS A N 1
ATOM 751 C CA . LYS A 1 94 ? -5.883 17.161 11.482 1.00 57.66 94 LYS A CA 1
ATOM 752 C C . LYS A 1 94 ? -4.909 18.279 11.096 1.00 57.66 94 LYS A C 1
ATOM 754 O O . LYS A 1 94 ? -4.636 19.180 11.879 1.00 57.66 94 LYS A O 1
ATOM 759 N N . VAL A 1 95 ? -4.338 18.195 9.898 1.00 53.88 95 VAL A N 1
ATOM 760 C CA . VAL A 1 95 ? -3.734 19.344 9.224 1.00 53.88 95 VAL A CA 1
ATOM 761 C C . VAL A 1 95 ? -4.870 20.340 9.011 1.00 53.88 95 VAL A C 1
ATOM 763 O O . VAL A 1 95 ? -5.958 19.936 8.588 1.00 53.88 95 VAL A O 1
ATOM 766 N N . ASP A 1 96 ? -4.659 21.610 9.369 1.00 49.84 96 ASP A N 1
ATOM 767 C CA . ASP A 1 96 ? -5.663 22.659 9.186 1.00 49.84 96 ASP A CA 1
ATOM 768 C C . ASP A 1 96 ? -6.274 22.549 7.784 1.00 49.84 96 ASP A C 1
ATOM 770 O O . ASP A 1 96 ? -5.562 22.540 6.780 1.00 49.84 96 ASP A O 1
ATOM 774 N N . LYS A 1 97 ? -7.611 22.447 7.728 1.00 48.47 97 LYS A N 1
ATOM 775 C CA . LYS A 1 97 ? -8.437 22.125 6.542 1.00 48.47 97 LYS A CA 1
ATOM 776 C C . LYS A 1 97 ? -8.236 23.051 5.325 1.00 48.47 97 LYS A C 1
ATOM 778 O O . LYS A 1 97 ? -8.908 22.887 4.312 1.00 48.47 97 LYS A O 1
ATOM 783 N N . VAL A 1 98 ? -7.350 24.037 5.418 1.00 43.59 98 VAL A N 1
ATOM 784 C CA . VAL A 1 98 ? -7.161 25.136 4.469 1.00 43.59 98 VAL A CA 1
ATOM 785 C C . VAL A 1 98 ? -6.309 24.735 3.250 1.00 43.59 98 VAL A C 1
ATOM 787 O O . VAL A 1 98 ? -6.367 25.426 2.237 1.00 43.59 98 VAL A O 1
ATOM 790 N N . SER A 1 99 ? -5.549 23.630 3.281 1.00 48.12 99 SER A N 1
ATOM 791 C CA . SER A 1 99 ? -4.513 23.368 2.260 1.00 48.12 99 SER A C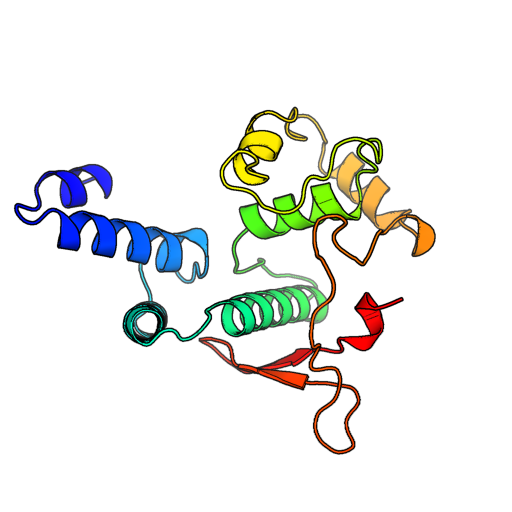A 1
ATOM 792 C C . SER A 1 99 ? -4.654 22.103 1.410 1.00 48.12 99 SER A C 1
ATOM 794 O O . SER A 1 99 ? -3.798 21.889 0.550 1.00 48.12 99 SER A O 1
ATOM 796 N N . TYR A 1 100 ? -5.694 21.278 1.566 1.00 51.69 100 TYR A N 1
ATOM 797 C CA . TYR A 1 100 ? -5.839 20.104 0.698 1.00 51.69 100 TYR A CA 1
ATOM 798 C C . TYR A 1 100 ? -6.295 20.511 -0.706 1.00 51.69 100 TYR A C 1
ATOM 800 O O . TYR A 1 100 ? -7.481 20.572 -1.024 1.00 51.69 100 TYR A O 1
ATOM 808 N N . GLN A 1 101 ? -5.321 20.797 -1.566 1.00 55.41 101 GLN A N 1
ATOM 809 C CA . GLN A 1 101 ? -5.535 20.894 -3.000 1.00 55.41 101 GLN A CA 1
ATOM 810 C C . GLN A 1 101 ? -5.688 19.479 -3.559 1.00 55.41 101 GLN A C 1
ATOM 812 O O . GLN A 1 101 ? -4.893 18.586 -3.263 1.00 55.41 101 GLN A O 1
ATOM 817 N N . VAL A 1 102 ? -6.705 19.276 -4.400 1.00 55.84 102 VAL A N 1
ATOM 818 C CA . VAL A 1 102 ? -6.810 18.083 -5.252 1.00 55.84 102 VAL A CA 1
ATOM 819 C C . VAL A 1 102 ? -5.455 17.853 -5.921 1.00 55.84 102 VAL A C 1
ATOM 821 O O . VAL A 1 102 ? -4.826 18.823 -6.356 1.00 55.84 102 VAL A O 1
ATOM 824 N N . PHE A 1 103 ? -5.001 16.594 -5.996 1.00 53.66 103 PHE A N 1
ATOM 825 C CA . PHE A 1 103 ? -3.753 16.238 -6.677 1.00 53.66 103 PHE A CA 1
ATOM 826 C C . PHE A 1 103 ? -3.647 16.991 -8.007 1.00 53.66 103 PHE A C 1
ATOM 828 O O . PHE A 1 103 ? -4.423 16.772 -8.936 1.00 53.66 103 PHE A O 1
ATOM 835 N N . SER A 1 104 ? -2.689 17.910 -8.076 1.00 55.69 104 SER A N 1
ATOM 836 C CA . SER A 1 104 ? -2.463 18.768 -9.231 1.00 55.69 104 SER A CA 1
ATOM 837 C C . SER A 1 104 ? -0.992 18.698 -9.610 1.00 55.69 104 SER A C 1
ATOM 839 O O . SER A 1 104 ? -0.150 18.293 -8.812 1.00 55.69 104 SER A O 1
ATOM 841 N N . LYS A 1 105 ? -0.639 19.132 -10.823 1.00 55.88 105 LYS A N 1
ATOM 842 C CA . LYS A 1 105 ? 0.774 19.199 -11.243 1.00 55.88 105 LYS A CA 1
ATOM 843 C C . LYS A 1 105 ? 1.658 20.006 -10.277 1.00 55.88 105 LYS A C 1
ATOM 845 O O . LYS A 1 105 ? 2.862 19.770 -10.236 1.00 55.88 105 LYS A O 1
ATOM 850 N N . ASN A 1 106 ? 1.068 20.924 -9.509 1.00 56.88 106 ASN A N 1
ATOM 851 C CA . ASN A 1 106 ? 1.781 21.851 -8.631 1.00 56.88 106 ASN A CA 1
ATOM 852 C C . ASN A 1 106 ? 1.777 21.417 -7.156 1.00 56.88 106 ASN A C 1
ATOM 854 O O . ASN A 1 106 ? 2.527 21.984 -6.365 1.00 56.88 106 ASN A O 1
ATOM 858 N N . TYR A 1 107 ? 0.984 20.404 -6.791 1.00 64.00 107 TYR A N 1
ATOM 859 C CA . TYR A 1 107 ? 0.852 19.911 -5.422 1.00 64.00 107 TYR A CA 1
ATOM 860 C C . TYR A 1 107 ? 1.214 18.424 -5.344 1.00 64.00 107 TYR A C 1
ATOM 862 O O . TYR A 1 107 ? 0.657 17.586 -6.051 1.00 64.00 107 TYR A O 1
ATOM 870 N N . SER A 1 108 ? 2.172 18.087 -4.479 1.00 67.44 108 SER A N 1
ATOM 871 C CA . SER A 1 108 ? 2.631 16.713 -4.277 1.00 67.44 108 SER A CA 1
ATOM 872 C C . SER A 1 108 ? 2.574 16.370 -2.798 1.00 67.44 108 SER A C 1
ATOM 874 O O . SER A 1 108 ? 3.424 16.816 -2.029 1.00 67.44 108 SER A O 1
ATOM 876 N N . LEU A 1 109 ? 1.619 15.512 -2.432 1.00 66.94 109 LEU A N 1
ATOM 877 C CA . LEU A 1 109 ? 1.476 14.975 -1.077 1.00 66.94 109 LEU A CA 1
ATOM 878 C C . LEU A 1 109 ? 2.790 14.363 -0.563 1.00 66.94 109 LEU A C 1
ATOM 880 O O . LEU A 1 109 ? 3.159 14.543 0.588 1.00 66.94 109 LEU A O 1
ATOM 884 N N . LEU A 1 110 ? 3.554 13.698 -1.437 1.00 68.88 110 LEU A N 1
ATOM 885 C CA . LEU A 1 110 ? 4.860 13.131 -1.084 1.00 68.88 110 LEU A CA 1
ATOM 886 C C . LEU A 1 110 ? 5.901 14.204 -0.736 1.00 68.88 110 LEU A C 1
ATOM 888 O O . LEU A 1 110 ? 6.711 13.984 0.160 1.00 68.88 110 LEU A O 1
ATOM 892 N N . LYS A 1 111 ? 5.894 15.355 -1.423 1.00 72.12 111 LYS A N 1
ATOM 893 C CA . LYS A 1 111 ? 6.779 16.480 -1.080 1.00 72.12 111 LYS A CA 1
ATOM 894 C C . LYS A 1 111 ? 6.361 17.135 0.231 1.00 72.12 111 LYS A C 1
ATOM 896 O O . LYS A 1 111 ? 7.232 17.463 1.026 1.00 72.12 111 LYS A O 1
ATOM 901 N N . GLU A 1 112 ? 5.061 17.296 0.461 1.00 70.50 112 GLU A N 1
ATOM 902 C CA . GLU A 1 112 ? 4.551 17.833 1.723 1.00 70.50 112 GLU A CA 1
ATOM 903 C C . GLU A 1 112 ? 4.885 16.904 2.887 1.00 70.50 112 GLU A C 1
ATOM 905 O O . GLU A 1 112 ? 5.442 17.356 3.874 1.00 70.50 112 GLU A O 1
ATOM 910 N N . LEU A 1 113 ? 4.676 15.595 2.753 1.00 65.69 113 LEU A N 1
ATOM 911 C CA . LEU A 1 113 ? 5.050 14.619 3.780 1.00 65.69 113 LEU A CA 1
ATOM 912 C C . LEU A 1 113 ? 6.559 14.542 4.013 1.00 65.69 113 LEU A C 1
ATOM 914 O O . LEU A 1 113 ? 6.994 14.297 5.133 1.00 65.69 113 LEU A O 1
ATOM 918 N N . ALA A 1 114 ? 7.368 14.753 2.973 1.00 67.06 114 ALA A N 1
ATOM 919 C CA . ALA A 1 114 ? 8.816 14.843 3.123 1.00 67.06 114 ALA A CA 1
ATOM 920 C C . ALA A 1 114 ? 9.263 16.133 3.834 1.00 67.06 114 ALA A C 1
ATOM 922 O O . ALA A 1 114 ? 10.326 16.131 4.451 1.00 67.06 114 ALA A O 1
ATOM 923 N N . ALA A 1 115 ? 8.482 17.214 3.728 1.00 69.12 115 ALA A N 1
ATOM 924 C CA . ALA A 1 115 ? 8.751 18.515 4.343 1.00 69.12 115 ALA A CA 1
ATOM 925 C C . ALA A 1 115 ? 8.081 18.694 5.714 1.00 69.12 115 ALA A C 1
ATOM 927 O O . ALA A 1 115 ? 8.535 19.502 6.523 1.00 69.12 115 ALA A O 1
ATOM 928 N N . THR A 1 116 ? 7.011 17.944 5.981 1.00 62.91 116 THR A N 1
ATOM 929 C CA . THR A 1 116 ? 6.360 17.877 7.286 1.00 62.91 116 THR A CA 1
ATOM 930 C C . THR A 1 116 ? 7.389 17.299 8.245 1.00 62.91 116 THR A C 1
ATOM 932 O O . THR A 1 116 ? 8.021 16.298 7.886 1.00 62.91 116 THR A O 1
ATOM 935 N N . PRO A 1 117 ? 7.601 17.894 9.436 1.00 56.75 117 PRO A N 1
ATOM 936 C CA . PRO A 1 117 ? 8.456 17.285 10.437 1.00 56.75 117 PRO A CA 1
ATOM 937 C C . PRO A 1 117 ? 7.919 15.882 10.667 1.00 56.75 117 PRO A C 1
ATOM 939 O O . PRO A 1 117 ? 6.819 15.690 11.193 1.00 56.75 117 PRO A O 1
ATOM 942 N N . ARG A 1 118 ? 8.671 14.898 10.174 1.00 58.62 118 ARG A N 1
ATOM 943 C CA . ARG A 1 118 ? 8.353 13.501 10.389 1.00 58.62 118 ARG A CA 1
ATOM 944 C C . ARG A 1 118 ? 8.201 13.326 11.894 1.00 58.62 118 ARG A C 1
ATOM 946 O O . ARG A 1 118 ? 8.872 14.002 12.680 1.00 58.62 118 ARG A O 1
ATOM 953 N N . CYS A 1 119 ? 7.363 12.391 12.312 1.00 55.56 119 CYS A N 1
ATOM 954 C CA . CYS A 1 119 ? 7.323 11.947 13.704 1.00 55.56 119 CYS A CA 1
ATOM 955 C C . CYS A 1 119 ? 8.626 11.225 14.129 1.00 55.56 119 CYS A C 1
ATOM 957 O O . CYS A 1 119 ? 8.582 10.284 14.913 1.00 55.56 119 CYS A O 1
ATOM 959 N N . ASP A 1 120 ? 9.790 11.685 13.661 1.00 53.03 120 ASP A N 1
ATOM 960 C CA . ASP A 1 120 ? 11.139 11.194 13.945 1.00 53.03 120 ASP A CA 1
ATOM 961 C C . ASP A 1 120 ? 11.503 11.312 15.442 1.00 53.03 120 ASP A C 1
ATOM 963 O O . ASP A 1 120 ? 12.552 10.838 15.863 1.00 53.03 120 ASP A O 1
ATOM 967 N N . GLY A 1 121 ? 10.630 11.914 16.261 1.00 58.38 121 GLY A N 1
ATOM 968 C CA . GLY A 1 121 ? 10.753 12.006 17.718 1.00 58.38 121 GLY A CA 1
ATOM 969 C C . GLY A 1 121 ? 9.590 11.400 18.514 1.00 58.38 121 GLY A C 1
ATOM 970 O O . GLY A 1 121 ? 9.516 11.615 19.723 1.00 58.38 121 GLY A O 1
ATOM 971 N N . VAL A 1 122 ? 8.650 10.687 17.880 1.00 69.06 122 VAL A N 1
ATOM 972 C CA . VAL A 1 122 ? 7.564 10.007 18.608 1.00 69.06 122 VAL A CA 1
ATOM 973 C C . VAL A 1 122 ? 8.042 8.619 19.016 1.00 69.06 122 VAL A C 1
ATOM 975 O O . VAL A 1 122 ? 8.297 7.765 18.169 1.00 69.06 122 VAL A O 1
ATOM 978 N N . THR A 1 123 ? 8.177 8.401 20.323 1.00 82.25 123 THR A N 1
ATOM 979 C CA . THR A 1 123 ? 8.590 7.102 20.861 1.00 82.25 123 THR A CA 1
ATOM 980 C C . THR A 1 123 ? 7.519 6.039 20.615 1.00 82.25 123 THR A C 1
ATOM 982 O O . THR A 1 123 ? 6.346 6.357 20.395 1.00 82.25 123 THR A O 1
ATOM 985 N N . VAL A 1 124 ? 7.909 4.763 20.669 1.00 81.62 124 VAL A N 1
ATOM 986 C CA . VAL A 1 124 ? 6.975 3.635 20.509 1.00 81.62 124 VAL A CA 1
ATOM 987 C C . VAL A 1 124 ? 5.845 3.727 21.537 1.00 81.62 124 VAL A C 1
ATOM 989 O O . VAL A 1 124 ? 4.686 3.523 21.197 1.00 81.62 124 VAL A O 1
ATOM 992 N N . GLU A 1 125 ? 6.154 4.128 22.768 1.00 86.31 125 GLU A N 1
ATOM 993 C CA . GLU A 1 125 ? 5.190 4.296 23.859 1.00 86.31 125 GLU A CA 1
ATOM 994 C C . GLU A 1 125 ? 4.174 5.392 23.548 1.00 86.31 125 GLU A C 1
ATOM 996 O O . GLU A 1 125 ? 2.978 5.213 23.772 1.00 86.31 125 GLU A O 1
ATOM 1001 N N . LYS A 1 126 ? 4.629 6.512 22.976 1.00 83.31 126 LYS A N 1
ATOM 1002 C CA . LYS A 1 126 ? 3.740 7.599 22.567 1.00 83.31 126 LYS A CA 1
ATOM 1003 C C . LYS A 1 126 ? 2.837 7.172 21.408 1.00 83.31 126 LYS A C 1
ATOM 1005 O O . LYS A 1 126 ? 1.653 7.495 21.427 1.00 83.31 126 LYS A O 1
ATOM 1010 N N . TRP A 1 127 ? 3.356 6.408 20.444 1.00 81.75 127 TRP A N 1
ATOM 1011 C CA . TRP A 1 127 ? 2.536 5.809 19.385 1.00 81.75 127 TRP A CA 1
ATOM 1012 C C . TRP A 1 127 ? 1.496 4.834 19.937 1.00 81.75 127 TRP A C 1
ATOM 1014 O O . TRP A 1 127 ? 0.328 4.929 19.571 1.00 81.75 127 TRP A O 1
ATOM 1024 N N . MET A 1 128 ? 1.889 3.940 20.848 1.00 84.44 128 MET A N 1
ATOM 1025 C CA . MET A 1 128 ? 0.961 3.014 21.501 1.00 84.44 128 MET A CA 1
ATOM 1026 C C . MET A 1 128 ? -0.144 3.768 22.243 1.00 84.44 128 MET A C 1
ATOM 1028 O O . MET A 1 128 ? -1.313 3.435 22.079 1.00 84.44 128 MET A O 1
ATOM 1032 N N . ALA A 1 129 ? 0.204 4.821 22.987 1.00 87.12 129 ALA A N 1
ATOM 1033 C CA . ALA A 1 129 ? -0.772 5.643 23.694 1.00 87.12 129 ALA A CA 1
ATOM 1034 C C . ALA A 1 129 ? -1.751 6.344 22.737 1.00 87.12 129 ALA A C 1
ATOM 1036 O O . ALA A 1 129 ? -2.949 6.357 23.007 1.00 87.12 129 ALA A O 1
ATOM 1037 N N . ILE A 1 130 ? -1.272 6.894 21.614 1.00 83.12 130 ILE A N 1
ATOM 1038 C CA . ILE A 1 130 ? -2.141 7.506 20.594 1.00 83.12 130 ILE A CA 1
ATOM 1039 C C . ILE A 1 130 ? -3.112 6.462 20.039 1.00 83.12 130 ILE A C 1
ATOM 1041 O O . ILE A 1 130 ? -4.316 6.688 20.054 1.00 83.12 130 ILE A O 1
ATOM 1045 N N . LEU A 1 131 ? -2.603 5.307 19.600 1.00 83.81 131 LEU A N 1
ATOM 1046 C CA . LEU A 1 131 ? -3.414 4.265 18.966 1.00 83.81 131 LEU A CA 1
ATOM 1047 C C . LEU A 1 131 ? -4.423 3.623 19.929 1.00 83.81 131 LEU A C 1
ATOM 1049 O O . LEU A 1 131 ? -5.518 3.269 19.508 1.00 83.81 131 LEU A O 1
ATOM 1053 N N . GLN A 1 132 ? -4.083 3.485 21.213 1.00 87.69 132 GLN A N 1
ATOM 1054 C CA . GLN A 1 132 ? -4.982 2.920 22.226 1.00 87.69 132 GLN A CA 1
ATOM 1055 C C . GLN A 1 132 ? -6.140 3.849 22.604 1.00 87.69 132 GLN A C 1
ATOM 1057 O O . GLN A 1 132 ? -7.199 3.364 22.991 1.00 87.69 132 GLN A O 1
ATOM 1062 N N . ASN A 1 133 ? -5.942 5.166 22.524 1.00 88.06 133 ASN A N 1
ATOM 1063 C CA . ASN A 1 133 ? -6.961 6.157 22.889 1.00 88.06 133 ASN A CA 1
ATOM 1064 C C . ASN A 1 133 ? -7.753 6.676 21.685 1.00 88.06 133 ASN A C 1
ATOM 1066 O O . ASN A 1 133 ? -8.570 7.583 21.833 1.00 88.06 133 ASN A O 1
ATOM 1070 N N . LEU A 1 134 ? -7.485 6.127 20.504 1.00 85.38 134 LEU A N 1
ATOM 1071 C CA . LEU A 1 134 ? -8.018 6.613 19.249 1.00 85.38 134 LEU A CA 1
ATOM 1072 C C . LEU A 1 134 ? -9.495 6.237 19.094 1.00 85.38 134 LEU A C 1
ATOM 1074 O O . LEU A 1 134 ? -9.857 5.069 19.258 1.00 85.38 134 LEU A O 1
ATOM 1078 N N . LYS A 1 135 ? -10.343 7.214 18.769 1.00 86.31 135 LYS A N 1
ATOM 1079 C CA . LYS A 1 135 ? -11.777 6.998 18.545 1.00 86.31 135 LYS A CA 1
ATOM 1080 C C . LYS A 1 135 ? -12.144 7.142 17.074 1.00 86.31 135 LYS A C 1
ATOM 1082 O O . LYS A 1 135 ? -11.366 7.665 16.283 1.00 86.31 135 LYS A O 1
ATOM 1087 N N . ASP A 1 136 ? -13.344 6.689 16.716 1.00 82.94 136 ASP A N 1
ATOM 1088 C CA . ASP A 1 136 ? -13.852 6.773 15.341 1.00 82.94 136 ASP A CA 1
ATOM 1089 C C . ASP A 1 136 ? -13.920 8.234 14.862 1.00 82.94 136 ASP A C 1
ATOM 1091 O O . ASP A 1 136 ? -13.498 8.547 13.755 1.00 82.94 136 ASP A O 1
ATOM 1095 N N . GLU A 1 137 ? -14.330 9.159 15.738 1.00 83.12 137 GLU A N 1
ATOM 1096 C CA . GLU A 1 137 ? -14.378 10.601 15.455 1.00 83.12 137 GLU A CA 1
ATOM 1097 C C . GLU A 1 137 ? -13.004 11.283 15.281 1.00 83.12 137 GLU A C 1
ATOM 1099 O O . GLU A 1 137 ? -12.927 12.427 14.812 1.00 83.12 137 GLU A O 1
ATOM 1104 N N . ASP A 1 138 ? -11.920 10.604 15.665 1.00 81.94 138 ASP A N 1
ATOM 1105 C CA . ASP A 1 138 ? -10.549 11.088 15.491 1.00 81.94 138 ASP A CA 1
ATOM 1106 C C . ASP A 1 138 ? -9.962 10.684 14.129 1.00 81.94 138 ASP A C 1
ATOM 1108 O O . ASP A 1 138 ? -8.889 11.168 13.759 1.00 81.94 138 ASP A O 1
ATOM 1112 N N . VAL A 1 139 ? -10.661 9.824 13.375 1.00 82.56 139 VAL A N 1
ATOM 1113 C CA . VAL A 1 139 ? -10.242 9.340 12.056 1.00 82.56 139 VAL A CA 1
ATOM 1114 C C . VAL A 1 139 ? -11.064 10.008 10.977 1.00 82.56 139 VAL A C 1
ATOM 1116 O O . VAL A 1 139 ? -12.263 9.781 10.840 1.00 82.56 139 VAL A O 1
ATOM 1119 N N . GLU A 1 140 ? -10.403 10.783 10.130 1.00 82.00 140 GLU A N 1
ATOM 1120 C CA . GLU A 1 140 ? -11.023 11.217 8.888 1.00 82.00 140 GLU A CA 1
ATOM 1121 C C . GLU A 1 140 ? -10.927 10.059 7.891 1.00 82.00 140 GLU A C 1
ATOM 1123 O O . GLU A 1 140 ? -9.926 9.940 7.203 1.00 82.00 140 GLU A O 1
ATOM 1128 N N . TRP A 1 141 ? -11.915 9.163 7.811 1.00 79.00 141 TRP A N 1
ATOM 1129 C CA . TRP A 1 141 ? -11.854 7.971 6.941 1.00 79.00 141 TRP A CA 1
ATOM 1130 C C . TRP A 1 141 ? -11.688 8.296 5.457 1.00 79.00 141 TRP A C 1
ATOM 1132 O O . TRP A 1 141 ? -11.073 7.539 4.699 1.00 79.00 141 TRP A O 1
ATOM 1142 N N . ARG A 1 142 ? -12.198 9.452 5.042 1.00 77.06 142 ARG A N 1
ATOM 1143 C CA . ARG A 1 142 ? -12.126 9.917 3.669 1.00 77.06 142 ARG A CA 1
ATOM 1144 C C . ARG A 1 142 ? -10.946 10.861 3.478 1.00 77.06 142 ARG A C 1
ATOM 1146 O O . ARG A 1 142 ? -10.890 11.938 4.053 1.00 77.06 142 ARG A O 1
ATOM 1153 N N . ALA A 1 143 ? -10.045 10.503 2.569 1.00 73.31 143 ALA A N 1
ATOM 1154 C CA . ALA A 1 143 ? -8.945 11.382 2.203 1.00 73.31 143 ALA A CA 1
ATOM 1155 C C . ALA A 1 143 ? -9.476 12.726 1.638 1.00 73.31 143 ALA A C 1
ATOM 1157 O O . ALA A 1 143 ? -10.199 12.720 0.633 1.00 73.31 143 ALA A O 1
ATOM 1158 N N . PRO A 1 144 ? -9.110 13.880 2.228 1.00 68.81 144 PRO A N 1
ATOM 1159 C CA . PRO A 1 144 ? -9.714 15.180 1.910 1.00 68.81 144 PRO A CA 1
ATOM 1160 C C . PRO A 1 144 ? -9.439 15.676 0.482 1.00 68.81 144 PRO A C 1
ATOM 1162 O O . PRO A 1 144 ? -10.196 16.483 -0.050 1.00 68.81 144 PRO A O 1
ATOM 1165 N N . TRP A 1 145 ? -8.395 15.171 -0.179 1.00 70.00 145 TRP A N 1
ATOM 1166 C CA . TRP A 1 145 ? -8.057 15.508 -1.569 1.00 70.00 145 TRP A CA 1
ATOM 1167 C C . TRP A 1 145 ? -8.749 14.611 -2.615 1.00 70.00 145 TRP A C 1
ATOM 1169 O O . TRP A 1 145 ? -8.515 14.782 -3.815 1.00 70.00 145 TRP A O 1
ATOM 1179 N N . VAL A 1 146 ? -9.565 13.633 -2.197 1.00 69.56 146 VAL A N 1
ATOM 1180 C CA . VAL A 1 146 ? -10.283 12.730 -3.109 1.00 69.56 146 VAL A CA 1
ATOM 1181 C C . VAL A 1 146 ? -11.663 13.298 -3.442 1.00 69.56 146 VAL A C 1
ATOM 1183 O O . VAL A 1 146 ? -12.597 13.288 -2.628 1.00 69.56 146 VAL A O 1
ATOM 1186 N N . VAL A 1 147 ? -11.807 13.749 -4.690 1.00 68.00 147 VAL A N 1
ATOM 1187 C CA . VAL A 1 147 ? -13.115 14.033 -5.291 1.00 68.00 147 VAL A CA 1
ATOM 1188 C C . VAL A 1 147 ? -13.809 12.689 -5.532 1.00 68.00 147 VAL A C 1
ATOM 1190 O O . VAL A 1 147 ? -13.211 11.815 -6.164 1.00 68.00 147 VAL A O 1
ATOM 1193 N N . PRO A 1 148 ? -15.025 12.476 -5.005 1.00 64.88 148 PRO A N 1
ATOM 1194 C CA . PRO A 1 148 ? -15.695 11.200 -5.154 1.00 64.88 148 PRO A CA 1
ATOM 1195 C C . PRO A 1 148 ? -16.147 11.059 -6.613 1.00 64.88 148 PRO A C 1
ATOM 1197 O O . PRO A 1 148 ? -16.823 11.935 -7.145 1.00 64.88 148 PRO A O 1
ATOM 1200 N N . ASN A 1 149 ? -15.740 9.962 -7.244 1.00 71.19 149 ASN A N 1
ATOM 1201 C CA . ASN A 1 149 ? -16.221 9.514 -8.553 1.00 71.19 149 ASN A CA 1
ATOM 1202 C C . ASN A 1 149 ? -17.112 8.274 -8.357 1.00 71.19 149 ASN A C 1
ATOM 1204 O O . ASN A 1 149 ? -17.586 8.025 -7.253 1.00 71.19 149 ASN A O 1
ATOM 1208 N N . GLU A 1 150 ? -17.342 7.486 -9.407 1.00 79.94 150 GLU A N 1
ATOM 1209 C CA . GLU A 1 150 ? -17.982 6.172 -9.305 1.00 79.94 150 GLU A CA 1
ATOM 1210 C C . GLU A 1 150 ? -17.198 5.249 -8.356 1.00 79.94 150 GLU A C 1
ATOM 1212 O O . GLU A 1 150 ? -15.992 5.044 -8.517 1.00 79.94 150 GLU A O 1
ATOM 1217 N N . ILE A 1 151 ? -17.886 4.694 -7.353 1.00 80.00 151 ILE A N 1
ATOM 1218 C CA . ILE A 1 151 ? -17.300 3.808 -6.340 1.00 80.00 151 ILE A CA 1
ATOM 1219 C C . ILE A 1 151 ? -17.941 2.433 -6.461 1.00 80.00 151 ILE A C 1
ATOM 1221 O O . ILE A 1 151 ? -19.162 2.291 -6.394 1.00 80.00 151 ILE A O 1
ATOM 1225 N N . LEU A 1 152 ? -17.108 1.402 -6.579 1.00 84.50 152 LEU A N 1
ATOM 1226 C CA . LEU A 1 152 ? -17.551 0.022 -6.447 1.00 84.50 152 LEU A CA 1
ATOM 1227 C C . LEU A 1 152 ? -17.698 -0.303 -4.957 1.00 84.50 152 LEU A C 1
ATOM 1229 O O . LEU A 1 152 ? -16.693 -0.412 -4.260 1.00 84.50 152 LEU A O 1
ATOM 1233 N N . TYR A 1 153 ? -18.936 -0.431 -4.471 1.00 86.62 153 TYR A N 1
ATOM 1234 C CA . TYR A 1 153 ? -19.226 -0.619 -3.041 1.00 86.62 153 TYR A CA 1
ATOM 1235 C C . TYR A 1 153 ? -19.791 -2.001 -2.669 1.00 86.62 153 TYR A C 1
ATOM 1237 O O . TYR A 1 153 ? -19.805 -2.343 -1.491 1.00 86.62 153 TYR A O 1
ATOM 1245 N N . ARG A 1 154 ? -20.230 -2.797 -3.653 1.00 89.69 154 ARG A N 1
ATOM 1246 C CA . ARG A 1 154 ? -20.799 -4.143 -3.470 1.00 89.69 154 ARG A CA 1
ATOM 1247 C C . ARG A 1 154 ? -20.499 -5.047 -4.663 1.00 89.69 154 ARG A C 1
ATOM 1249 O O . ARG A 1 154 ? -20.278 -4.554 -5.770 1.00 89.69 154 ARG A O 1
ATOM 1256 N N . CYS A 1 155 ? -20.534 -6.359 -4.451 1.00 90.00 155 CYS A N 1
ATOM 1257 C CA . CYS A 1 155 ? -20.405 -7.372 -5.497 1.00 90.00 155 CYS A CA 1
ATOM 1258 C C . CYS A 1 155 ? -21.597 -8.337 -5.419 1.00 90.00 155 CYS A C 1
ATOM 1260 O O . CYS A 1 155 ? -21.680 -9.158 -4.507 1.00 90.00 155 CYS A O 1
ATOM 1262 N N . GLY A 1 156 ? -22.550 -8.218 -6.351 1.00 89.75 156 GLY A N 1
ATOM 1263 C CA . GLY A 1 156 ? -23.813 -8.961 -6.278 1.00 89.75 156 GLY A CA 1
ATOM 1264 C C . GLY A 1 156 ? -24.582 -8.617 -4.999 1.00 89.75 156 GLY A C 1
ATOM 1265 O O . GLY A 1 156 ? -24.876 -7.444 -4.754 1.00 89.75 156 GLY A O 1
ATOM 1266 N N . ASP A 1 157 ? -24.861 -9.630 -4.180 1.00 90.88 157 ASP A N 1
ATOM 1267 C CA . ASP A 1 157 ? -25.555 -9.505 -2.889 1.00 90.88 157 ASP A CA 1
ATOM 1268 C C . ASP A 1 157 ? -24.620 -9.266 -1.696 1.00 90.88 157 ASP A C 1
ATOM 1270 O O . ASP A 1 157 ? -25.081 -9.122 -0.567 1.00 90.88 157 ASP A O 1
ATOM 1274 N N . PHE A 1 158 ? -23.307 -9.201 -1.928 1.00 87.69 158 PHE A N 1
ATOM 1275 C CA . PHE A 1 158 ? -22.322 -8.984 -0.877 1.00 87.69 158 PHE A CA 1
ATOM 1276 C C . PHE A 1 158 ? -21.941 -7.508 -0.760 1.00 87.69 158 PHE A C 1
ATOM 1278 O O . PHE A 1 158 ? -21.495 -6.893 -1.730 1.00 87.69 158 PHE A O 1
ATOM 1285 N N . ASP A 1 159 ? -21.998 -6.972 0.460 1.00 88.31 159 ASP A N 1
ATOM 1286 C CA . ASP A 1 159 ? -21.544 -5.613 0.810 1.00 88.31 159 ASP A CA 1
ATOM 1287 C C . ASP A 1 159 ? -20.006 -5.480 0.890 1.00 88.31 159 ASP A C 1
ATOM 1289 O O . ASP A 1 159 ? -19.459 -4.549 1.486 1.00 88.31 159 ASP A O 1
ATOM 1293 N N . TRP A 1 160 ? -19.286 -6.432 0.295 1.00 90.62 160 TRP A N 1
ATOM 1294 C CA . TRP A 1 160 ? -17.836 -6.429 0.165 1.00 90.62 160 TRP A CA 1
ATOM 1295 C C . TRP A 1 160 ? -17.418 -6.745 -1.272 1.00 90.62 160 TRP A C 1
ATOM 1297 O O . TRP A 1 160 ? -18.115 -7.417 -2.033 1.00 90.62 160 TRP A O 1
ATOM 1307 N N . VAL A 1 161 ? -16.248 -6.234 -1.642 1.00 92.25 161 VAL A N 1
ATOM 1308 C CA . VAL A 1 161 ? -15.634 -6.360 -2.961 1.00 92.25 161 VAL A CA 1
ATOM 1309 C C . VAL A 1 161 ? -14.367 -7.208 -2.823 1.00 92.25 161 VAL A C 1
ATOM 1311 O O . VAL A 1 161 ? -13.506 -6.870 -2.004 1.00 92.25 161 VAL A O 1
ATOM 1314 N N . PRO A 1 162 ? -14.207 -8.302 -3.590 1.00 93.12 162 PRO A N 1
ATOM 1315 C CA . PRO A 1 162 ? -12.963 -9.059 -3.597 1.00 93.12 162 PRO A CA 1
ATOM 1316 C C . PRO A 1 162 ? -11.851 -8.242 -4.265 1.00 93.12 162 PRO A C 1
ATOM 1318 O O . PRO A 1 162 ? -11.960 -7.857 -5.429 1.00 93.12 162 PRO A O 1
ATOM 1321 N N . LEU A 1 163 ? -10.759 -8.005 -3.540 1.00 94.00 163 LEU A N 1
ATOM 1322 C CA . LEU A 1 163 ? -9.531 -7.444 -4.089 1.00 94.00 163 LEU A CA 1
ATOM 1323 C C . LEU A 1 163 ? -8.544 -8.571 -4.377 1.00 94.00 163 LEU A C 1
ATOM 1325 O O . LEU A 1 163 ? -8.244 -9.384 -3.501 1.00 94.00 163 LEU A O 1
ATOM 1329 N N . LEU A 1 164 ? -8.026 -8.599 -5.604 1.00 92.38 164 LEU A N 1
ATOM 1330 C CA . LEU A 1 164 ? -6.997 -9.544 -6.018 1.00 92.38 164 LEU A CA 1
ATOM 1331 C C . LEU A 1 164 ? -5.612 -8.912 -5.841 1.00 92.38 164 LEU A C 1
ATOM 1333 O O . LEU A 1 164 ? -5.291 -7.907 -6.476 1.00 92.38 164 LEU A O 1
ATOM 1337 N N . GLY A 1 165 ? -4.808 -9.513 -4.972 1.00 91.44 165 GLY A N 1
ATOM 1338 C CA . GLY A 1 165 ? -3.404 -9.195 -4.744 1.00 91.44 165 GLY A CA 1
ATOM 1339 C C . GLY A 1 165 ? -2.458 -10.133 -5.482 1.00 91.44 165 GLY A C 1
ATOM 1340 O O . GLY A 1 165 ? -2.871 -11.081 -6.147 1.00 91.44 165 GLY A O 1
ATOM 1341 N N . ILE A 1 166 ? -1.161 -9.864 -5.330 1.00 91.25 166 ILE A N 1
ATOM 1342 C CA . ILE A 1 166 ? -0.085 -10.654 -5.946 1.00 91.25 166 ILE A CA 1
ATOM 1343 C C . ILE A 1 166 ? -0.013 -12.058 -5.330 1.00 91.25 166 ILE A C 1
ATOM 1345 O O . ILE A 1 166 ? 0.187 -13.042 -6.037 1.00 91.25 166 ILE A O 1
ATOM 1349 N N . TRP A 1 167 ? -0.205 -12.160 -4.011 1.00 91.25 167 TRP A N 1
ATOM 1350 C CA . TRP A 1 167 ? -0.063 -13.417 -3.268 1.00 91.25 167 TRP A CA 1
ATOM 1351 C C . TRP A 1 167 ? -1.374 -13.908 -2.638 1.00 91.25 167 TRP A C 1
ATOM 1353 O O . TRP A 1 167 ? -1.355 -14.725 -1.719 1.00 91.25 167 TRP A O 1
ATOM 1363 N N . GLY A 1 168 ? -2.523 -13.419 -3.109 1.00 91.56 168 GLY A N 1
ATOM 1364 C CA . GLY A 1 168 ? -3.833 -13.874 -2.643 1.00 91.56 168 GLY A CA 1
ATOM 1365 C C . GLY A 1 168 ? -4.938 -12.847 -2.849 1.00 91.56 168 GLY A C 1
ATOM 1366 O O . GLY A 1 168 ? -4.716 -11.789 -3.427 1.00 91.56 168 GLY A O 1
ATOM 1367 N N . ALA A 1 169 ? -6.132 -13.158 -2.354 1.00 92.94 169 ALA A N 1
ATOM 1368 C CA . ALA A 1 169 ? -7.286 -12.266 -2.395 1.00 92.94 169 ALA A CA 1
ATOM 1369 C C . ALA A 1 169 ? -7.778 -11.931 -0.983 1.00 92.94 169 ALA A C 1
ATOM 1371 O O . ALA A 1 169 ? -7.585 -12.708 -0.046 1.00 92.94 169 ALA A O 1
ATOM 1372 N N . VAL A 1 170 ? -8.432 -10.781 -0.839 1.00 94.12 170 VAL A N 1
ATOM 1373 C CA . VAL A 1 170 ? -9.036 -10.335 0.423 1.00 94.12 170 VAL A CA 1
ATOM 1374 C C . VAL A 1 170 ? -10.322 -9.558 0.153 1.00 94.12 170 VAL A C 1
ATOM 1376 O O . VAL A 1 170 ? -10.435 -8.860 -0.854 1.00 94.12 170 VAL A O 1
ATOM 1379 N N . GLY A 1 171 ? -11.304 -9.684 1.045 1.00 93.00 171 GLY A N 1
ATOM 1380 C CA . GLY A 1 171 ? -12.520 -8.877 0.991 1.00 93.00 171 GLY A CA 1
ATOM 1381 C C . GLY A 1 171 ? -12.257 -7.459 1.493 1.00 93.00 171 GLY A C 1
ATOM 1382 O O . GLY A 1 171 ? -11.700 -7.273 2.573 1.00 93.00 171 GLY A O 1
ATOM 1383 N N . TYR A 1 172 ? -12.677 -6.462 0.723 1.00 91.06 172 TYR A N 1
ATOM 1384 C CA . TYR A 1 172 ? -12.715 -5.061 1.131 1.00 91.06 172 TYR A CA 1
ATOM 1385 C C . TYR A 1 172 ? -14.168 -4.632 1.315 1.00 91.06 172 TYR A C 1
ATOM 1387 O O . TYR A 1 172 ? -15.010 -4.997 0.502 1.00 91.06 172 TYR A O 1
ATOM 1395 N N . ALA A 1 173 ? -14.469 -3.865 2.362 1.00 90.25 173 ALA A N 1
ATOM 1396 C CA . ALA A 1 173 ? -15.804 -3.332 2.631 1.00 90.25 173 ALA A CA 1
ATOM 1397 C C . ALA A 1 173 ? -15.793 -1.800 2.455 1.00 90.25 173 ALA A C 1
ATOM 1399 O O . ALA A 1 173 ? -15.571 -1.077 3.430 1.00 90.25 173 ALA A O 1
ATOM 1400 N N . PRO A 1 174 ? -16.010 -1.285 1.226 1.00 86.06 174 PRO A N 1
ATOM 1401 C CA . PRO A 1 174 ? -15.936 0.145 0.920 1.00 86.06 174 PRO A CA 1
ATOM 1402 C C . PRO A 1 174 ? -16.857 0.997 1.794 1.00 86.06 174 PRO A C 1
ATOM 1404 O O . PRO A 1 174 ? -16.483 2.094 2.193 1.00 86.06 174 PRO A O 1
ATOM 1407 N N . LEU A 1 175 ? -18.034 0.468 2.147 1.00 83.94 175 LEU A N 1
ATOM 1408 C CA . LEU A 1 175 ? -19.038 1.159 2.960 1.00 83.94 175 LEU A CA 1
ATOM 1409 C C . LEU A 1 175 ? -18.532 1.591 4.345 1.00 83.94 175 LEU A C 1
ATOM 1411 O O . LEU A 1 175 ? -19.079 2.529 4.915 1.00 83.94 175 LEU A O 1
ATOM 1415 N N . LEU A 1 176 ? -17.487 0.953 4.884 1.00 78.38 176 LEU A N 1
ATOM 1416 C CA . LEU A 1 176 ? -16.882 1.373 6.152 1.00 78.38 176 LEU A CA 1
ATOM 1417 C C . LEU A 1 176 ? -16.140 2.712 6.041 1.00 78.38 176 LEU A C 1
ATOM 1419 O O . LEU A 1 176 ? -16.001 3.402 7.040 1.00 78.38 176 LEU A O 1
ATOM 1423 N N . VAL A 1 177 ? -15.682 3.074 4.840 1.00 75.00 177 VAL A N 1
ATOM 1424 C CA . VAL A 1 177 ? -14.831 4.249 4.579 1.00 75.00 177 VAL A CA 1
ATOM 1425 C C . VAL A 1 177 ? -15.626 5.407 3.953 1.00 75.00 177 VAL A C 1
ATOM 1427 O O . VAL A 1 177 ? -15.114 6.511 3.807 1.00 75.00 177 VAL A O 1
ATOM 1430 N N . LEU A 1 178 ? -16.882 5.163 3.563 1.00 71.56 178 LEU A N 1
ATOM 1431 C CA . LEU A 1 178 ? -17.777 6.161 2.957 1.00 71.56 178 LEU A CA 1
ATOM 1432 C C . LEU A 1 178 ? -18.632 6.932 3.975 1.00 71.56 178 LEU A C 1
ATOM 1434 O O . LEU A 1 178 ? -19.511 7.687 3.558 1.00 71.56 178 LEU A O 1
ATOM 1438 N N . LYS A 1 179 ? -18.417 6.706 5.273 1.00 60.53 179 LYS A N 1
ATOM 1439 C CA . LYS A 1 179 ? -19.116 7.416 6.348 1.00 60.53 179 LYS A CA 1
ATOM 1440 C C . LYS A 1 179 ? -18.598 8.836 6.535 1.00 60.53 179 LYS A C 1
ATOM 1442 O O . LYS A 1 179 ? -17.391 9.057 6.297 1.00 60.53 179 LYS A O 1
#

=== Feature glossary ===
Feature key, reading from the visual/contextual features back to the raw sequence:

Rendered structure images. Structure images are PyMOL renders from six orthogonal camera directions. Cartoon representation draws helices as coils and strands as arrows; sticks shows the backbone as bonds; surface s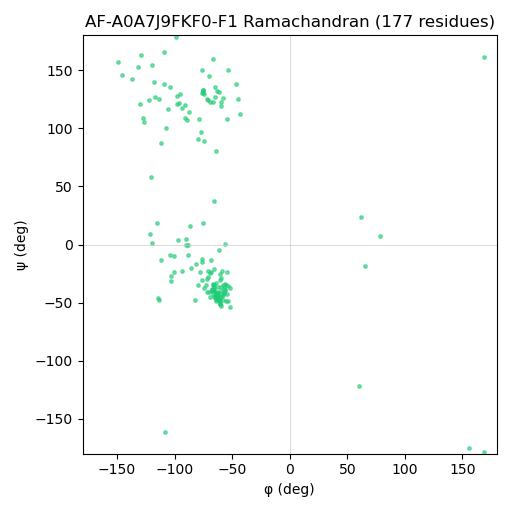hows the solvent-excluded envelope. Rainbow coloring maps sequence position to hue (blue→red, N→C); chain coloring assigns a distinct color per polypeptide.

Contact-map, Ramachandran, and PAE plots. Three diagnostic plots accompany the record. The Cα contact map visualizes the tertiary structure as a 2D adjacency matrix (8 Å cutoff, sequence-local contacts suppressed). The Ramachandran plot shows the distribution of backbone (φ, ψ) torsions, with points in the α and β basins reflecting secondary structure content. The PAE plot shows AlphaFold's inter-residue confidence as a color matrix.

InterPro / GO / CATH / organism. The annotation block draws on four external resources. InterPro: which protein families and domains the sequence belongs to. GO: standardized terms for what the protein does, what process it participates in, and where in the cell it acts. CATH: which structural fold it has in the CATH hierarchy. Organism: the species of origin.

Nearest PDB structures. Structural nearest neighbors (via Foldseek easy-search vs the PDB). Reported per hit: target PDB id, E-value, and alignment TM-score. A TM-score above ~0.5 is the conventional threshold for 'same fold'.

Predicted aligned error. Predicted aligned error is AlphaFold's pairwise confidence. Unlike pLDDT (per-residue), PAE is per-residue-pair and captures whether two parts of the structure are correctly placed relative to each other. Units are ångströms of expected positional error.

Solvent-accessible surface area. SASA measures how much of the protein is reachable by solvent. It is computed by rolling a water-sized probe over the atomic surface and summing the exposed area (Å²). Per-residue SASA distinguishes core (buried, low SASA) from surface (exposed, high SASA) residues; total SASA is a whole-molecule size measure.

B-factor. Crystallographic B-factors measure how much each atom's electron density is smeared out, in Å². They rise in mobile loops and surface residues and fall in the buried interior. In AlphaFold models this column is repurposed to hold pLDDT instead.

pLDDT. For AlphaFold 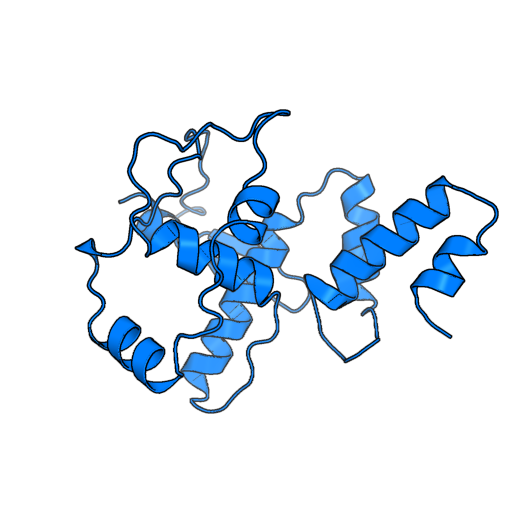models, the B-factor field carries pLDDT — the model's own estimate of local accuracy on a 0–100 scale. Regions with pLDDT<50 should be treated as essentially unmodeled; they often correspond to intrinsically disordered segments.

Backbone torsions (φ/ψ). φ (phi) and ψ (psi) are the two rotatable backbone dihedrals per residue: φ is the C(i-1)–N–Cα–C torsion, ψ is the N–Cα–C–N(i+1) torsion, both in degrees on (−180°, 180°]. α-helical residues cluster near (−60°, −45°); β-strand residues near (−120°, +130°). A Ramachandran plot is simply a scatter of (φ, ψ) for every residue.

Radius of gyration, Cα contacts, bounding box. Radius of gyration (Rg) is the root-mean-squar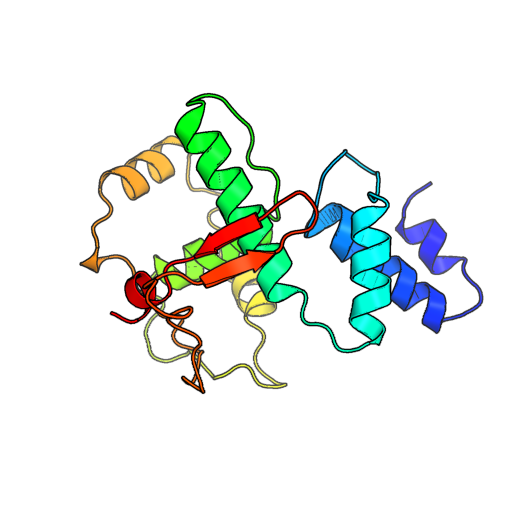e distance of Cα atoms from their centroid — a single number for overall size and compactness. A globular domain of N residues has Rg ≈ 2.2·N^0.38 Å; an extended or disordered chain has a much larger Rg. The Cα contact count is the number of residue pairs whose Cα atoms are within 8 Å and are more than four positions apart in sequence — a standard proxy for tertiary packing density. The bounding box is the smallest axis-aligned box enclosing all Cα atoms.

Secondary structure (3-state, P-SEA). Three-state secondary structure (P-SEA) collapses the eight DSSP classes into helix (a), strand (b), and coil (c). P-SEA assigns these from Cα geometry alone — distances and angles — without requiring backbone oxygens, so it works on any Cα trace.

Secondary structure (8-state, DSSP). Secondary structure is the local, repeating backbone conformation. DSSP classifies it into eight states by reading the hydrogen-bond network: three helix types (H, G, I), two β types (E, B), two non-regular types (T, S), and unstructured coil (-).

Foldseek 3Di. The Foldseek 3Di string encodes local tertiary geometry as a 20-letter alphabet — one character per residue — derived from the relative positions of nearby Cα atoms. Unlike the amino-acid sequence, 3Di is a direct function of the 3D structure, so two proteins with the same fold have similar 3Di strings even at low sequence identity.

mmCIF coordinates. Structure coordinates are given as an mmCIF _atom_site loop: one row per atom with element, residue name, chain id, sequence number, and x/y/z position in Å. Only the four main-chain atoms per residue are included here; side chains are omitted to keep the record compact.

Sequence. This is the polypeptide sequence — one letter per residue, N-terminus first. Length ranges from a few dozen residues for small domains to over a thousand for large multi-domain proteins.